Protein AF-A0A6N8BFH9-F1 (afdb_monomer)

Structure (mmCIF, N/CA/C/O backbone):
data_AF-A0A6N8BFH9-F1
#
_entry.id   AF-A0A6N8BFH9-F1
#
loop_
_atom_site.group_PDB
_atom_site.id
_atom_site.type_symbol
_atom_site.label_atom_id
_atom_site.label_alt_id
_atom_site.label_comp_id
_atom_site.label_asym_id
_atom_site.label_entity_id
_atom_site.label_seq_id
_atom_site.pdbx_PDB_ins_code
_atom_site.Cartn_x
_atom_site.Cartn_y
_atom_site.Cartn_z
_atom_site.occupancy
_atom_site.B_iso_or_equiv
_atom_site.auth_seq_id
_atom_site.auth_comp_id
_atom_site.auth_asym_id
_atom_site.auth_atom_id
_atom_site.pdbx_PDB_model_num
ATOM 1 N N . MET A 1 1 ? -16.207 -30.731 9.543 1.00 49.06 1 MET A N 1
ATOM 2 C CA . MET A 1 1 ? -16.133 -30.306 10.962 1.00 49.06 1 MET A CA 1
ATOM 3 C C . MET A 1 1 ? -15.650 -28.866 11.189 1.00 49.06 1 MET A C 1
ATOM 5 O O . MET A 1 1 ? -15.865 -28.360 12.276 1.00 49.06 1 MET A O 1
ATOM 9 N N . ILE A 1 2 ? -15.090 -28.156 10.198 1.00 50.00 2 ILE A N 1
ATOM 10 C CA . ILE A 1 2 ? -14.559 -26.784 10.387 1.00 50.00 2 ILE A CA 1
ATOM 11 C C . ILE A 1 2 ? -15.669 -25.718 10.572 1.00 50.00 2 ILE A C 1
ATOM 13 O O . ILE A 1 2 ? -15.462 -24.718 11.247 1.00 50.00 2 ILE A O 1
ATOM 17 N N . TYR A 1 3 ? -16.886 -25.944 10.061 1.00 44.97 3 TYR A N 1
ATOM 18 C CA . TYR A 1 3 ? -17.980 -24.958 10.121 1.00 44.97 3 TYR A CA 1
ATOM 19 C C . TYR A 1 3 ? -18.647 -24.787 11.501 1.00 44.97 3 TYR A C 1
ATOM 21 O O . TYR A 1 3 ? -19.219 -23.731 11.767 1.00 44.97 3 TYR A O 1
ATOM 29 N N . GLN A 1 4 ? -18.555 -25.770 12.405 1.00 46.38 4 GLN A N 1
ATOM 30 C CA . GLN A 1 4 ? -19.199 -25.677 13.727 1.00 46.38 4 GLN A CA 1
ATOM 31 C C . GLN A 1 4 ? -18.496 -24.695 14.678 1.00 46.38 4 GLN A C 1
ATOM 33 O O . GLN A 1 4 ? -19.149 -24.139 15.555 1.00 46.38 4 GLN A O 1
ATOM 38 N N . GLN A 1 5 ? -17.201 -24.425 14.482 1.00 47.84 5 GLN A N 1
ATOM 39 C CA . GLN A 1 5 ? -16.456 -23.478 15.320 1.00 47.84 5 GLN A CA 1
ATOM 40 C C . GLN A 1 5 ? -16.730 -22.007 14.979 1.00 47.84 5 GLN A C 1
ATOM 42 O O . GLN A 1 5 ? -16.615 -21.164 15.862 1.00 47.84 5 GLN A O 1
ATOM 47 N N . TYR A 1 6 ? -17.131 -21.680 13.745 1.00 48.03 6 TYR A N 1
ATOM 48 C CA . TYR A 1 6 ? -17.360 -20.288 13.319 1.00 48.03 6 TYR A CA 1
ATOM 49 C C . TYR A 1 6 ? -18.808 -19.811 13.490 1.00 48.03 6 TYR A C 1
ATOM 51 O O . TYR A 1 6 ? -19.057 -18.606 13.551 1.00 48.03 6 TYR A O 1
ATOM 59 N N . LEU A 1 7 ? -19.757 -20.742 13.621 1.00 46.16 7 LEU A N 1
ATOM 60 C CA . LEU A 1 7 ? -21.177 -20.452 13.823 1.00 46.16 7 LEU A CA 1
ATOM 61 C C . LEU A 1 7 ? -21.467 -19.556 15.052 1.00 46.16 7 LEU A C 1
ATOM 63 O O . LEU A 1 7 ? -22.194 -18.574 14.890 1.00 46.16 7 LEU A O 1
ATOM 67 N N . PRO A 1 8 ? -20.892 -19.792 16.253 1.00 47.94 8 PRO A N 1
ATOM 68 C CA . PRO A 1 8 ? -21.161 -18.934 17.411 1.00 47.94 8 PRO A CA 1
ATOM 69 C C . PRO A 1 8 ? -20.588 -17.518 17.250 1.00 47.94 8 PRO A C 1
ATOM 71 O O . PRO A 1 8 ? -21.214 -16.557 17.689 1.00 47.94 8 PRO A O 1
ATOM 74 N N . TYR A 1 9 ? -19.452 -17.358 16.561 1.00 49.09 9 TYR A N 1
ATOM 75 C CA . TYR A 1 9 ? -18.873 -16.038 16.283 1.00 49.09 9 TYR A CA 1
ATOM 76 C C . TYR A 1 9 ? -19.699 -15.246 15.265 1.00 49.09 9 TYR A C 1
ATOM 78 O O . TYR A 1 9 ? -19.857 -14.038 15.423 1.00 49.09 9 TYR A O 1
ATOM 86 N N . ALA A 1 10 ? -20.272 -15.913 14.258 1.00 53.44 10 ALA A N 1
ATOM 87 C CA . ALA A 1 10 ? -21.165 -15.280 13.288 1.00 53.44 10 ALA A CA 1
ATOM 88 C C . ALA A 1 10 ? -22.493 -14.835 13.929 1.00 53.44 10 ALA A C 1
ATOM 90 O O . ALA A 1 10 ? -22.965 -13.732 13.657 1.00 53.44 10 ALA A O 1
ATOM 91 N N . ILE A 1 11 ? -23.062 -15.650 14.826 1.00 53.44 11 ILE A N 1
ATOM 92 C CA . ILE A 1 11 ? -24.284 -15.310 15.575 1.00 53.44 11 ILE A CA 1
ATOM 93 C C . ILE A 1 11 ? -24.012 -14.168 16.562 1.00 53.44 11 ILE A C 1
ATOM 95 O O . ILE A 1 11 ? -24.809 -13.235 16.647 1.00 53.44 11 ILE A O 1
ATOM 99 N N . ALA A 1 12 ? -22.867 -14.183 17.251 1.00 47.66 12 ALA A N 1
ATOM 100 C CA . ALA A 1 12 ? -22.456 -13.083 18.120 1.00 47.66 12 ALA A CA 1
ATOM 101 C C . ALA A 1 12 ? -22.238 -11.787 17.322 1.00 47.66 12 ALA A C 1
ATOM 103 O O . ALA A 1 12 ? -22.736 -10.737 17.718 1.00 47.66 12 ALA A O 1
ATOM 104 N N . ALA A 1 13 ? -21.570 -11.853 16.166 1.00 49.50 13 ALA A N 1
ATOM 105 C CA . ALA A 1 13 ? -21.365 -10.697 15.294 1.00 49.50 13 ALA A CA 1
ATOM 106 C C . ALA A 1 13 ? -22.689 -10.125 14.755 1.00 49.50 13 ALA A C 1
ATOM 108 O O . ALA A 1 13 ? -22.859 -8.907 14.737 1.00 49.50 13 ALA A O 1
ATOM 109 N N . LEU A 1 14 ? -23.650 -10.980 14.382 1.00 46.09 14 LEU A N 1
ATOM 110 C CA . LEU A 1 14 ? -25.000 -10.567 13.974 1.00 46.09 14 LEU A CA 1
ATOM 111 C C . LEU A 1 14 ? -25.802 -9.966 15.134 1.00 46.09 14 LEU A C 1
ATOM 113 O O . LEU A 1 14 ? -26.471 -8.951 14.949 1.00 46.09 14 LEU A O 1
ATOM 117 N N . GLY A 1 15 ? -25.699 -10.539 16.336 1.00 47.81 15 GLY A N 1
ATOM 118 C CA . GLY A 1 15 ? -26.330 -10.010 17.546 1.00 47.81 15 GLY A CA 1
ATOM 119 C C . GLY A 1 15 ? -25.783 -8.635 17.933 1.00 47.81 15 GLY A C 1
ATOM 120 O O . GLY A 1 15 ? -26.556 -7.718 18.207 1.00 47.81 15 GLY A O 1
ATOM 121 N N . PHE A 1 16 ? -24.461 -8.450 17.861 1.00 46.56 16 PHE A N 1
ATOM 122 C CA . PHE A 1 16 ? -23.831 -7.143 18.044 1.00 46.56 16 PHE A CA 1
ATOM 123 C C . PHE A 1 16 ? -24.252 -6.159 16.948 1.00 46.56 16 PHE A C 1
ATOM 125 O O . PHE A 1 16 ? -24.631 -5.035 17.268 1.00 46.56 16 PHE A O 1
ATOM 132 N N . ALA A 1 17 ? -24.267 -6.565 15.675 1.00 44.94 17 ALA A N 1
ATOM 133 C CA . ALA A 1 17 ? -24.695 -5.701 14.574 1.00 44.94 17 ALA A CA 1
ATOM 134 C C . ALA A 1 17 ? -26.155 -5.232 14.727 1.00 44.94 17 ALA A C 1
ATOM 136 O O . ALA A 1 17 ? -26.442 -4.052 14.529 1.00 44.94 17 ALA A O 1
ATOM 137 N N . LEU A 1 18 ? -27.065 -6.119 15.145 1.00 43.38 18 LEU A N 1
ATOM 138 C CA . LEU A 1 18 ? -28.471 -5.789 15.404 1.00 43.38 18 LEU A CA 1
ATOM 139 C C . LEU A 1 18 ? -28.648 -4.905 16.645 1.00 43.38 18 LEU A C 1
ATOM 141 O O . LEU A 1 18 ? -29.444 -3.968 16.616 1.00 43.38 18 LEU A O 1
ATOM 145 N N . ALA A 1 19 ? -27.876 -5.138 17.710 1.00 45.62 19 ALA A N 1
ATOM 146 C CA . ALA A 1 19 ? -27.889 -4.288 18.900 1.00 45.62 19 ALA A CA 1
ATOM 147 C C . ALA A 1 19 ? -27.360 -2.873 18.601 1.00 45.62 19 ALA A C 1
ATOM 149 O O . ALA A 1 19 ? -27.935 -1.886 19.062 1.00 45.62 19 ALA A O 1
ATOM 150 N N . PHE A 1 20 ? -26.318 -2.756 17.771 1.00 47.03 20 PHE A N 1
ATOM 151 C CA . PHE A 1 20 ? -25.810 -1.469 17.291 1.00 47.03 20 PHE A CA 1
ATOM 152 C C . PHE A 1 20 ? -26.785 -0.779 16.329 1.00 47.03 20 PHE A C 1
ATOM 154 O O . PHE A 1 20 ? -26.929 0.439 16.404 1.00 47.03 20 PHE A O 1
ATOM 161 N N . ALA A 1 21 ? -27.502 -1.524 15.483 1.00 43.94 21 ALA A N 1
ATOM 162 C CA . ALA A 1 21 ? -28.565 -0.969 14.645 1.00 43.94 21 ALA A CA 1
ATOM 163 C C . ALA A 1 21 ? -29.736 -0.443 15.496 1.00 43.94 21 ALA A C 1
ATOM 165 O O . ALA A 1 21 ? -30.202 0.672 15.273 1.00 43.94 21 ALA A O 1
ATOM 166 N N . GLY A 1 22 ? -30.154 -1.186 16.526 1.00 42.09 22 GLY A N 1
ATOM 167 C CA . GLY A 1 22 ? -31.193 -0.760 17.470 1.00 42.09 22 GLY A CA 1
ATOM 168 C C . GLY A 1 22 ? -30.790 0.465 18.299 1.00 42.09 22 GLY A C 1
ATOM 169 O O . GLY A 1 22 ? -31.577 1.400 18.446 1.00 42.09 22 GLY A O 1
ATOM 170 N N . LEU A 1 23 ? -29.540 0.515 18.776 1.00 43.31 23 LEU A N 1
ATOM 171 C CA . LEU A 1 23 ? -28.981 1.700 19.438 1.00 43.31 23 LEU A CA 1
ATOM 172 C C . LEU A 1 23 ? -28.848 2.883 18.475 1.00 43.31 23 LEU A C 1
ATOM 174 O O . LEU A 1 23 ? -29.128 4.010 18.868 1.00 43.31 23 LEU A O 1
ATOM 178 N N . GLY A 1 24 ? -28.486 2.641 17.215 1.00 43.00 24 GLY A N 1
ATOM 179 C CA . GLY A 1 24 ? -28.452 3.659 16.166 1.00 43.00 24 GLY A CA 1
ATOM 180 C C . GLY A 1 24 ? -29.829 4.272 15.913 1.00 43.00 24 GLY A C 1
ATOM 181 O O . GLY A 1 24 ? -29.944 5.494 15.839 1.00 43.00 24 GLY A O 1
ATOM 182 N N . VAL A 1 25 ? -30.886 3.455 15.874 1.00 47.97 25 VAL A N 1
ATOM 183 C CA . VAL A 1 25 ? -32.281 3.919 15.757 1.00 47.97 25 VAL A CA 1
ATOM 184 C C . VAL A 1 25 ? -32.716 4.702 17.003 1.00 47.97 25 VAL A C 1
ATOM 186 O O . VAL A 1 25 ? -33.351 5.743 16.888 1.00 47.97 25 VAL A O 1
ATOM 189 N N . LEU A 1 26 ? -32.321 4.282 18.207 1.00 46.62 26 LEU A N 1
ATOM 190 C CA . LEU A 1 26 ? -32.640 5.018 19.439 1.00 46.62 26 LEU A CA 1
ATOM 191 C C . LEU A 1 26 ? -31.875 6.343 19.565 1.00 46.62 26 LEU A C 1
ATOM 193 O O . LEU A 1 26 ? -32.443 7.334 20.022 1.00 46.62 26 LEU A O 1
ATOM 197 N N . ILE A 1 27 ? -30.611 6.388 19.139 1.00 51.84 27 ILE A N 1
ATOM 198 C CA . ILE A 1 27 ? -29.796 7.610 19.126 1.00 51.84 27 ILE A CA 1
ATOM 199 C C . ILE A 1 27 ? -30.286 8.562 18.037 1.00 51.84 27 ILE A C 1
ATOM 201 O O . ILE A 1 27 ? -30.348 9.757 18.293 1.00 51.84 27 ILE A O 1
ATOM 205 N N . THR A 1 28 ? -30.676 8.068 16.859 1.00 51.78 28 THR A N 1
ATOM 206 C CA . THR A 1 28 ? -31.262 8.909 15.800 1.00 51.78 28 THR A CA 1
ATOM 207 C C . THR A 1 28 ? -32.632 9.434 16.204 1.00 51.78 28 THR A C 1
ATOM 209 O O . THR A 1 28 ? -32.839 10.635 16.104 1.00 51.78 28 THR A O 1
ATOM 212 N N . ASN A 1 29 ? -33.504 8.615 16.796 1.00 52.28 29 ASN A N 1
ATOM 213 C CA . ASN A 1 29 ? -34.795 9.073 17.321 1.00 52.28 29 ASN A CA 1
ATOM 214 C C . ASN A 1 29 ? -34.631 10.046 18.504 1.00 52.28 29 ASN A C 1
ATOM 216 O O . ASN A 1 29 ? -35.373 11.019 18.621 1.00 52.28 29 ASN A O 1
ATOM 220 N N . GLY A 1 30 ? -33.640 9.827 19.375 1.00 49.31 30 GLY A N 1
ATOM 221 C CA . GLY A 1 30 ? -33.309 10.731 20.479 1.00 49.31 30 GLY A CA 1
ATOM 222 C C . GLY A 1 30 ? -32.685 12.045 20.001 1.00 49.31 30 GLY A C 1
ATOM 223 O O . GLY A 1 30 ? -33.041 13.115 20.491 1.00 49.31 30 GLY A O 1
ATOM 224 N N . ALA A 1 31 ? -31.802 11.982 19.005 1.00 49.00 31 ALA A N 1
ATOM 225 C CA . ALA A 1 31 ? -31.200 13.144 18.365 1.00 49.00 31 ALA A CA 1
ATOM 226 C C . ALA A 1 31 ? -32.234 13.925 17.553 1.00 49.00 31 ALA A C 1
ATOM 228 O O . ALA A 1 31 ? -32.235 15.145 17.638 1.00 49.00 31 ALA A O 1
ATOM 229 N N . GLU A 1 32 ? -33.154 13.262 16.848 1.00 51.66 32 GLU A N 1
ATOM 230 C CA . GLU A 1 32 ? -34.297 13.896 16.192 1.00 51.66 32 GLU A CA 1
ATOM 231 C C . GLU A 1 32 ? -35.226 14.535 17.218 1.00 51.66 32 GLU A C 1
ATOM 233 O O . GLU A 1 32 ? -35.598 15.685 17.035 1.00 51.66 32 GLU A O 1
ATOM 238 N N . ALA A 1 33 ? -35.537 13.878 18.338 1.00 60.41 33 ALA A N 1
ATOM 239 C CA . ALA A 1 33 ? -36.360 14.468 19.391 1.00 60.41 33 ALA A CA 1
ATOM 240 C C . ALA A 1 33 ? -35.703 15.716 20.008 1.00 60.41 33 ALA A C 1
ATOM 242 O O . ALA A 1 33 ? -36.372 16.729 20.211 1.00 60.41 33 ALA A O 1
ATOM 243 N N . ILE A 1 34 ? -34.390 15.684 20.259 1.00 55.84 34 ILE A N 1
ATOM 244 C CA . ILE A 1 34 ? -33.623 16.835 20.760 1.00 55.84 34 ILE A CA 1
ATOM 245 C C . ILE A 1 34 ? -33.522 17.926 19.684 1.00 55.84 34 ILE A C 1
ATOM 247 O O . ILE A 1 34 ? -33.718 19.102 19.988 1.00 55.84 34 ILE A O 1
ATOM 251 N N . TYR A 1 35 ? -33.300 17.554 18.423 1.00 50.66 35 TYR A N 1
ATOM 252 C CA . TYR A 1 35 ? -33.222 18.465 17.283 1.00 50.66 35 TYR A CA 1
ATOM 253 C C . TYR A 1 35 ? -34.569 19.144 17.016 1.00 50.66 35 TYR A C 1
ATOM 255 O O . TYR A 1 35 ? -34.599 20.363 16.879 1.00 50.66 35 TYR A O 1
ATOM 263 N N . TYR A 1 36 ? -35.690 18.416 17.039 1.00 54.53 36 TYR A N 1
ATOM 264 C CA . TYR A 1 36 ? -37.053 18.955 16.937 1.00 54.53 36 TYR A CA 1
ATOM 265 C C . TYR A 1 36 ? -37.383 19.885 18.107 1.00 54.53 36 TYR A C 1
ATOM 267 O O . TYR A 1 36 ? -37.990 20.937 17.901 1.00 54.53 36 TYR A O 1
ATOM 275 N N . LYS A 1 37 ? -36.937 19.550 19.325 1.00 59.81 37 LYS A N 1
ATOM 276 C CA . LYS A 1 37 ? -37.132 20.392 20.514 1.00 59.81 37 LYS A CA 1
ATOM 277 C C . LYS A 1 37 ? -36.295 21.680 20.466 1.00 59.81 37 LYS A C 1
ATOM 279 O O . LYS A 1 37 ? -36.743 22.699 20.981 1.00 59.81 37 LYS A O 1
ATOM 284 N N . LEU A 1 38 ? -35.130 21.662 19.806 1.00 51.91 38 LEU A N 1
ATOM 285 C CA . LEU A 1 38 ? -34.255 22.831 19.610 1.00 51.91 38 LEU A CA 1
ATOM 286 C C . LEU A 1 38 ? -34.589 23.674 18.367 1.00 51.91 38 LEU A C 1
ATOM 288 O O . LEU A 1 38 ? -34.423 24.889 18.392 1.00 51.91 38 LEU A O 1
ATOM 292 N N . THR A 1 39 ? -35.062 23.067 17.277 1.00 50.50 39 THR A N 1
ATOM 293 C CA . THR A 1 39 ? -35.296 23.755 15.987 1.00 50.50 39 THR A CA 1
ATOM 294 C C . THR A 1 39 ? -36.771 23.964 15.640 1.00 50.50 39 THR A C 1
ATOM 296 O O . THR A 1 39 ? -37.073 24.575 14.610 1.00 50.50 39 THR A O 1
ATOM 299 N N . GLY A 1 40 ? -37.694 23.557 16.522 1.00 49.72 40 GLY A N 1
ATOM 300 C CA . GLY A 1 40 ? -39.153 23.591 16.344 1.00 49.72 40 GLY A CA 1
ATOM 301 C C . GLY A 1 40 ? -39.794 24.954 16.042 1.00 49.72 40 GLY A C 1
ATOM 302 O O . GLY A 1 40 ? -40.992 25.007 15.785 1.00 49.72 40 GLY A O 1
ATOM 303 N N . LYS A 1 41 ? -39.029 26.054 16.001 1.00 47.75 41 LYS A N 1
ATOM 304 C CA . LYS A 1 41 ? -39.520 27.372 15.560 1.00 47.75 41 LYS A CA 1
ATOM 305 C C . LYS A 1 41 ? -39.014 27.855 14.195 1.00 47.75 41 LYS A C 1
ATOM 307 O O . LYS A 1 41 ? -39.561 28.834 13.701 1.00 47.75 41 LYS A O 1
ATOM 312 N N . ILE A 1 42 ? -38.019 27.220 13.556 1.00 50.06 42 ILE A N 1
ATOM 313 C CA . ILE A 1 42 ? -37.281 27.890 12.458 1.00 50.06 42 ILE A CA 1
ATOM 314 C C . ILE A 1 42 ? -37.432 27.257 11.055 1.00 50.06 42 ILE A C 1
ATOM 316 O O . ILE A 1 42 ? -37.163 27.951 10.082 1.00 50.06 42 ILE A O 1
ATOM 320 N N . ASN A 1 43 ? -37.917 26.018 10.852 1.00 52.81 43 ASN A N 1
ATOM 321 C CA . ASN A 1 43 ? -37.811 25.399 9.504 1.00 52.81 43 ASN A CA 1
ATOM 322 C C . ASN A 1 43 ? -39.001 24.591 8.943 1.00 52.81 43 ASN A C 1
ATOM 324 O O . ASN A 1 43 ? -38.806 23.717 8.095 1.00 52.81 43 ASN A O 1
ATOM 328 N N . LEU A 1 44 ? -40.248 24.942 9.269 1.00 54.72 44 LEU A N 1
ATOM 329 C CA . LEU A 1 44 ? -41.425 24.353 8.596 1.00 54.72 44 LEU A CA 1
ATOM 330 C C . LEU A 1 44 ? -41.446 24.599 7.067 1.00 54.72 44 LEU A C 1
ATOM 332 O O . LEU A 1 44 ? -41.867 23.726 6.310 1.00 54.72 44 LEU A O 1
ATOM 336 N N . LYS A 1 45 ? -40.896 25.726 6.581 1.00 54.91 45 LYS A N 1
ATOM 337 C CA . LYS A 1 45 ? -40.779 26.015 5.134 1.00 54.91 45 LYS A CA 1
ATOM 338 C C . LYS A 1 45 ? -39.754 25.135 4.402 1.00 54.91 45 LYS A C 1
ATOM 340 O O . LYS A 1 45 ? -39.980 24.789 3.245 1.00 54.91 45 LYS A O 1
ATOM 345 N N . LYS A 1 46 ? -38.646 24.743 5.049 1.00 58.00 46 LYS A N 1
ATOM 346 C CA . LYS A 1 46 ? -37.638 23.858 4.427 1.00 58.00 46 LYS A CA 1
ATOM 347 C C . LYS A 1 46 ? -38.118 22.409 4.345 1.00 58.00 46 LYS A C 1
ATOM 349 O O . LYS A 1 46 ? -37.827 21.743 3.358 1.00 58.00 46 LYS A O 1
ATOM 354 N N . LEU A 1 47 ? -38.893 21.948 5.328 1.00 57.34 47 LEU A N 1
ATOM 355 C CA . LEU A 1 47 ? -39.482 20.606 5.315 1.00 57.34 47 LEU A CA 1
ATOM 356 C C . LEU A 1 47 ? -40.504 20.429 4.182 1.00 57.34 47 LEU A C 1
ATOM 358 O O . LEU A 1 47 ? -40.486 19.391 3.531 1.00 57.34 47 LEU A O 1
ATOM 362 N N . TYR A 1 48 ? -41.317 21.448 3.872 1.00 57.41 48 TYR A N 1
ATOM 363 C CA . TYR A 1 48 ? -42.248 21.402 2.733 1.00 57.41 48 TYR A CA 1
ATOM 364 C C . TYR A 1 48 ? -41.534 21.331 1.375 1.00 57.41 48 TYR A C 1
ATOM 366 O O . TYR A 1 48 ? -41.918 20.531 0.527 1.00 57.41 48 TYR A O 1
ATOM 374 N N . LYS A 1 49 ? -40.447 22.095 1.194 1.00 57.25 49 LYS A N 1
ATOM 375 C CA . LYS A 1 49 ? -39.645 22.072 -0.042 1.00 57.25 49 LYS A CA 1
ATOM 376 C C . LYS A 1 49 ? -38.921 20.728 -0.234 1.00 57.25 49 LYS A C 1
ATOM 378 O O . LYS A 1 49 ? -38.910 20.186 -1.332 1.00 57.25 49 LYS A O 1
ATOM 383 N N . LYS A 1 50 ? -38.416 20.138 0.857 1.00 56.75 50 LYS A N 1
ATOM 384 C CA . LYS A 1 50 ? -37.763 18.816 0.858 1.00 56.75 50 LYS A CA 1
ATOM 385 C C . LYS A 1 50 ? -38.753 17.665 0.621 1.00 56.75 50 LYS A C 1
ATOM 387 O O . LYS A 1 50 ? -38.397 16.671 0.000 1.00 56.75 50 LYS A O 1
ATOM 392 N N . LYS A 1 51 ? -40.013 17.816 1.054 1.00 56.00 51 LYS A N 1
ATOM 393 C CA . LYS A 1 51 ? -41.108 16.872 0.756 1.00 56.00 51 LYS A CA 1
ATOM 394 C C . LYS A 1 51 ? -41.496 16.875 -0.730 1.00 56.00 51 LYS A C 1
ATOM 396 O O . LYS A 1 51 ? -41.947 15.856 -1.230 1.00 56.00 51 LYS A O 1
ATOM 401 N N . GLN A 1 52 ? -41.288 17.999 -1.420 1.00 55.22 52 GLN A N 1
ATOM 402 C CA . GLN A 1 52 ? -41.545 18.177 -2.855 1.00 55.22 52 GLN A CA 1
ATOM 403 C C . GLN A 1 52 ? -40.392 17.653 -3.739 1.00 55.22 52 GLN A C 1
ATOM 405 O O . GLN A 1 52 ? -40.614 17.238 -4.872 1.00 55.22 52 GLN A O 1
ATOM 410 N N . GLU A 1 53 ? -39.164 17.607 -3.210 1.00 53.62 53 GLU A N 1
ATOM 411 C CA . GLU A 1 53 ? -38.012 16.933 -3.839 1.00 53.62 53 GLU A CA 1
ATOM 412 C C . GLU A 1 53 ? -38.010 15.407 -3.605 1.00 53.62 53 GLU A C 1
ATOM 414 O O . GLU A 1 53 ? -37.407 14.670 -4.380 1.00 53.62 53 GLU A O 1
ATOM 419 N N . ALA A 1 54 ? -38.727 14.916 -2.586 1.00 54.34 54 ALA A N 1
ATOM 420 C CA . ALA A 1 54 ? -38.869 13.489 -2.263 1.00 54.34 54 ALA A CA 1
ATOM 421 C C . ALA A 1 54 ? -39.843 12.717 -3.179 1.00 54.34 54 ALA A C 1
ATOM 423 O O . ALA A 1 54 ? -40.087 11.533 -2.958 1.00 54.34 54 ALA A O 1
ATOM 424 N N . THR A 1 55 ? -40.406 13.369 -4.199 1.00 60.44 55 THR A N 1
ATOM 425 C CA . THR A 1 55 ? -41.346 12.751 -5.149 1.00 60.44 55 THR A CA 1
ATOM 426 C C . THR A 1 55 ? -40.658 11.835 -6.168 1.00 60.44 55 THR A C 1
ATOM 428 O O . THR A 1 55 ? -41.340 11.093 -6.865 1.00 60.44 55 THR A O 1
ATOM 431 N N . ASP A 1 56 ? -39.320 11.852 -6.232 1.00 65.94 56 ASP A N 1
ATOM 432 C CA . ASP A 1 56 ? -38.531 11.019 -7.142 1.00 65.94 56 ASP A CA 1
ATOM 433 C C . ASP A 1 56 ? -37.509 10.161 -6.355 1.00 65.94 56 ASP A C 1
ATOM 435 O O . ASP A 1 56 ? -36.356 10.568 -6.150 1.00 65.94 56 ASP A O 1
ATOM 439 N N . PRO A 1 57 ? -37.924 8.982 -5.842 1.00 71.81 57 PRO A N 1
ATOM 440 C CA . PRO A 1 57 ? -37.156 8.190 -4.873 1.00 71.81 57 PRO A CA 1
ATOM 441 C C . PRO A 1 57 ? -35.789 7.735 -5.407 1.00 71.81 57 PRO A C 1
ATOM 443 O O . PRO A 1 57 ? -34.844 7.539 -4.638 1.00 71.81 57 PRO A O 1
ATOM 446 N N . VAL A 1 58 ? -35.655 7.619 -6.732 1.00 73.50 58 VAL A N 1
ATOM 447 C CA . VAL A 1 58 ? -34.411 7.230 -7.409 1.00 73.50 58 VAL A CA 1
ATOM 448 C C . VAL A 1 58 ? -33.355 8.330 -7.293 1.00 73.50 58 VAL A C 1
ATOM 450 O O . VAL A 1 58 ? -32.189 8.047 -7.010 1.00 73.50 58 VAL A O 1
ATOM 45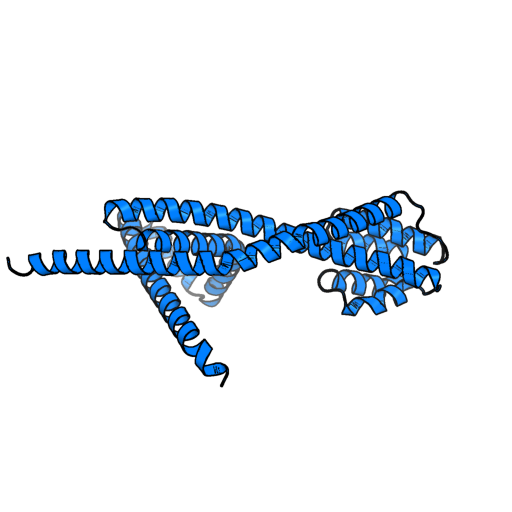3 N N . LYS A 1 59 ? -33.751 9.598 -7.449 1.00 76.00 59 LYS A N 1
ATOM 454 C CA . LYS A 1 59 ? -32.825 10.735 -7.374 1.00 76.00 59 LYS A CA 1
ATOM 455 C C . LYS A 1 59 ? -32.322 10.951 -5.947 1.00 76.00 59 LYS A C 1
ATOM 457 O O . LYS A 1 59 ? -31.141 11.234 -5.760 1.00 76.00 59 LYS A O 1
ATOM 462 N N . THR A 1 60 ? -33.182 10.735 -4.950 1.00 77.19 60 THR A N 1
ATOM 463 C CA . THR A 1 60 ? -32.797 10.790 -3.532 1.00 77.19 60 THR A CA 1
ATOM 464 C C . THR A 1 60 ? -31.889 9.633 -3.121 1.00 77.19 60 THR A C 1
ATOM 466 O O . THR A 1 60 ? -30.938 9.850 -2.378 1.00 77.19 60 THR A O 1
ATOM 469 N N . LEU A 1 61 ? -32.125 8.415 -3.625 1.00 75.81 61 LEU A N 1
ATOM 470 C CA . LEU A 1 61 ? -31.238 7.271 -3.375 1.00 75.81 61 LEU A CA 1
ATOM 471 C C . LEU A 1 61 ? -29.858 7.484 -4.002 1.00 75.81 61 LEU A C 1
ATOM 473 O O . LEU A 1 61 ? -28.847 7.191 -3.367 1.00 75.81 61 LEU A O 1
ATOM 477 N N . LYS A 1 62 ? -29.810 8.042 -5.218 1.00 79.75 62 LYS A N 1
ATOM 478 C CA . LYS A 1 62 ? -28.552 8.364 -5.898 1.00 79.75 62 LYS A CA 1
ATOM 479 C C . LYS A 1 62 ? -27.762 9.441 -5.156 1.00 79.75 62 LYS A C 1
ATOM 481 O O . LYS A 1 62 ? -26.577 9.244 -4.912 1.00 79.75 62 LYS A O 1
ATOM 486 N N . SER A 1 63 ? -28.413 10.529 -4.734 1.00 79.38 63 SER A N 1
ATOM 487 C CA . SER A 1 63 ? -27.733 11.579 -3.967 1.00 79.38 63 SER A CA 1
ATOM 488 C C . SER A 1 63 ? -27.249 11.066 -2.609 1.00 79.38 63 SER A C 1
ATOM 490 O O . SER A 1 63 ? -26.143 11.389 -2.195 1.00 79.38 63 SER A O 1
ATOM 492 N N . TRP A 1 64 ? -28.035 10.211 -1.941 1.00 75.25 64 TRP A N 1
ATOM 493 C CA . TRP A 1 64 ? -27.601 9.541 -0.715 1.00 75.25 64 TRP A CA 1
ATOM 494 C C . TRP A 1 64 ? -26.377 8.664 -0.970 1.00 75.25 64 TRP A C 1
ATOM 496 O O . TRP A 1 64 ? -25.418 8.749 -0.216 1.00 75.25 64 TRP A O 1
ATOM 506 N N . HIS A 1 65 ? -26.374 7.853 -2.030 1.00 79.56 65 HIS A N 1
ATOM 507 C CA . HIS A 1 65 ? -25.229 7.010 -2.375 1.00 79.56 65 HIS A CA 1
ATOM 508 C C . HIS A 1 65 ? -23.957 7.832 -2.640 1.00 79.56 65 HIS A C 1
ATOM 510 O O . HIS A 1 65 ? -22.903 7.514 -2.092 1.00 79.56 65 HIS A O 1
ATOM 516 N N . GLU A 1 66 ? -24.066 8.920 -3.406 1.00 80.12 66 GLU A N 1
ATOM 517 C CA . GLU A 1 66 ? -22.956 9.844 -3.674 1.00 80.12 66 GLU A CA 1
ATOM 518 C C . GLU A 1 66 ? -22.445 10.514 -2.383 1.00 80.12 66 GLU A C 1
ATOM 520 O O . GLU A 1 66 ? -21.235 10.568 -2.145 1.00 80.12 66 GLU A O 1
ATOM 525 N N . ASP A 1 67 ? -23.347 10.950 -1.497 1.00 78.12 67 ASP A N 1
ATOM 526 C CA . ASP A 1 67 ? -22.989 11.501 -0.186 1.00 78.12 67 ASP A CA 1
ATOM 527 C C . ASP A 1 67 ? -22.346 10.444 0.731 1.00 78.12 67 ASP A C 1
ATOM 529 O O . ASP A 1 67 ? -21.402 10.751 1.467 1.00 78.12 67 ASP A O 1
ATOM 533 N N . PHE A 1 68 ? -22.807 9.190 0.680 1.00 76.75 68 PHE A N 1
ATOM 534 C CA . PHE A 1 68 ? -22.226 8.069 1.423 1.00 76.75 68 PHE A CA 1
ATOM 535 C C . PHE A 1 68 ? -20.820 7.731 0.935 1.00 76.75 68 PHE A C 1
ATOM 537 O O . PHE A 1 68 ? -19.938 7.518 1.765 1.00 76.75 68 PHE A O 1
ATOM 544 N N . GLU A 1 69 ? -20.580 7.696 -0.377 1.00 75.19 69 GLU A N 1
ATOM 545 C CA . GLU A 1 69 ? -19.240 7.464 -0.923 1.00 75.19 69 GLU A CA 1
ATOM 546 C C . GLU A 1 69 ? -18.284 8.595 -0.555 1.00 75.19 69 GLU A C 1
ATOM 548 O O . GLU A 1 69 ? -17.187 8.339 -0.046 1.00 75.19 69 GLU A O 1
ATOM 553 N N . LYS A 1 70 ? -18.727 9.844 -0.722 1.00 79.75 70 LYS A N 1
ATOM 554 C CA . LYS A 1 70 ? -17.930 11.031 -0.400 1.00 79.75 70 LYS A CA 1
ATOM 555 C C . LYS A 1 70 ? -17.556 11.091 1.082 1.00 79.75 70 LYS A C 1
ATOM 557 O O . LYS A 1 70 ? -16.454 11.517 1.420 1.00 79.75 70 LYS A O 1
ATOM 562 N N . ASN A 1 71 ? -18.444 10.628 1.964 1.00 84.44 71 ASN A N 1
ATOM 563 C CA . ASN A 1 71 ? -18.238 10.641 3.413 1.00 84.44 71 ASN A CA 1
ATOM 564 C C . ASN A 1 71 ? -17.853 9.275 3.998 1.00 84.44 71 ASN A C 1
ATOM 566 O O . ASN A 1 71 ? -17.793 9.133 5.219 1.00 84.44 71 ASN A O 1
ATOM 570 N N . LYS A 1 72 ? -17.553 8.264 3.174 1.00 82.44 72 LYS A N 1
ATOM 571 C CA . LYS A 1 72 ? -17.292 6.889 3.633 1.00 82.44 72 LYS A CA 1
ATOM 572 C C . LYS A 1 72 ? -16.180 6.813 4.678 1.00 82.44 72 LYS A C 1
ATOM 574 O O . LYS A 1 72 ? -16.270 6.039 5.629 1.00 82.44 72 LYS A O 1
ATOM 579 N N . GLU A 1 73 ? -15.138 7.633 4.532 1.00 78.38 73 GLU A N 1
ATOM 580 C CA . GLU A 1 73 ? -14.032 7.702 5.494 1.00 78.38 73 GLU A CA 1
ATOM 581 C C . GLU A 1 73 ? -14.465 8.320 6.835 1.00 78.38 73 GLU A C 1
ATOM 583 O O . GLU A 1 73 ? -14.080 7.812 7.887 1.00 78.38 73 GLU A O 1
ATOM 588 N N . LEU A 1 74 ? -15.314 9.354 6.812 1.00 80.12 74 LEU A N 1
ATOM 589 C CA . LEU A 1 74 ? -15.882 9.973 8.016 1.00 80.12 74 LEU A CA 1
ATOM 590 C C . LEU A 1 74 ? -16.862 9.033 8.722 1.00 80.12 74 LEU A C 1
ATOM 592 O O . LEU A 1 74 ? -16.847 8.931 9.947 1.00 80.12 74 LEU A O 1
ATOM 596 N N . ILE A 1 75 ? -17.675 8.303 7.959 1.00 81.56 75 ILE A N 1
ATOM 597 C CA . ILE A 1 75 ? -18.622 7.324 8.497 1.00 81.56 75 ILE A CA 1
ATOM 598 C C . ILE A 1 75 ? -17.855 6.185 9.166 1.00 81.56 75 ILE A C 1
ATOM 600 O O . ILE A 1 75 ? -18.090 5.912 10.341 1.00 81.56 75 ILE A O 1
ATOM 604 N N . ASN A 1 76 ? -16.870 5.594 8.485 1.00 80.56 76 ASN A N 1
ATOM 605 C CA . ASN A 1 76 ? -16.029 4.547 9.070 1.00 80.56 76 ASN A CA 1
ATOM 606 C C . ASN A 1 76 ? -15.299 5.034 10.329 1.00 80.56 76 ASN A C 1
ATOM 608 O O . ASN A 1 76 ? -15.243 4.307 11.321 1.00 80.56 76 ASN A O 1
ATOM 612 N N . MET A 1 77 ? -14.793 6.272 10.322 1.00 81.56 77 MET A N 1
ATOM 613 C CA . MET A 1 77 ? -14.199 6.889 11.506 1.00 81.56 77 MET A CA 1
ATOM 614 C C . MET A 1 77 ? -15.210 6.978 12.650 1.00 81.56 77 MET A C 1
ATOM 616 O O . MET A 1 77 ? -14.921 6.528 13.755 1.00 81.56 77 MET A O 1
ATOM 620 N N . SER A 1 78 ? -16.400 7.525 12.390 1.00 77.25 78 SER A N 1
ATOM 621 C CA . SER A 1 78 ? -17.434 7.711 13.411 1.00 77.25 78 SER A CA 1
ATOM 622 C C . SER A 1 78 ? -17.888 6.383 14.018 1.00 77.25 78 SER A C 1
ATOM 624 O O . SER A 1 78 ? -18.011 6.287 15.236 1.00 77.25 78 SER A O 1
ATOM 626 N N . VAL A 1 79 ? -18.037 5.334 13.202 1.00 84.81 79 VAL A N 1
ATOM 627 C CA . VAL A 1 79 ? -18.415 3.992 13.658 1.00 84.81 79 VAL A CA 1
ATOM 628 C C . VAL A 1 79 ? -17.345 3.414 14.584 1.00 84.81 79 VAL A C 1
ATOM 630 O O . VAL A 1 79 ? -17.677 2.948 15.670 1.00 84.81 79 VAL A O 1
ATOM 633 N N . VAL A 1 80 ? -16.063 3.492 14.211 1.00 79.69 80 VAL A N 1
ATOM 634 C CA . VAL A 1 80 ? -14.958 2.985 15.046 1.00 79.69 80 VAL A CA 1
ATOM 635 C C . VAL A 1 80 ? -14.842 3.774 16.353 1.00 79.69 80 VAL A C 1
ATOM 637 O O . VAL A 1 80 ? -14.697 3.181 17.421 1.00 79.69 80 VAL A O 1
ATOM 640 N N . VAL A 1 81 ? -14.943 5.104 16.290 1.00 83.50 81 VAL A N 1
ATOM 641 C CA . VAL A 1 81 ? -14.871 5.989 17.463 1.00 83.50 81 VAL A CA 1
ATOM 642 C C . VAL A 1 81 ? -16.014 5.706 18.436 1.00 83.50 81 VAL A C 1
ATOM 644 O O . VAL A 1 81 ? -15.772 5.538 19.632 1.00 83.50 81 VAL A O 1
ATOM 647 N N . LEU A 1 82 ? -17.248 5.610 17.935 1.00 82.06 82 LEU A N 1
ATOM 648 C CA . LEU A 1 82 ? -18.423 5.322 18.755 1.00 82.06 82 LEU A CA 1
ATOM 649 C C . LEU A 1 82 ? -18.372 3.907 19.330 1.00 82.06 82 LEU A C 1
ATOM 651 O O . LEU A 1 82 ? -18.654 3.739 20.514 1.00 82.06 82 LEU A O 1
ATOM 655 N N . ALA A 1 83 ? -17.965 2.907 18.544 1.00 79.50 83 ALA A N 1
ATOM 656 C CA . ALA A 1 83 ? -17.817 1.535 19.024 1.00 79.50 83 ALA A CA 1
ATOM 657 C C . ALA A 1 83 ? -16.805 1.449 20.177 1.00 79.50 83 ALA A C 1
ATOM 659 O O . ALA A 1 83 ? -17.100 0.846 21.207 1.00 79.50 83 ALA A O 1
ATOM 660 N N . MET A 1 84 ? -15.653 2.115 20.054 1.00 79.44 84 MET A N 1
ATOM 661 C CA . MET A 1 84 ? -14.653 2.179 21.126 1.00 79.44 84 MET A CA 1
ATOM 662 C C . MET A 1 84 ? -15.162 2.932 22.359 1.00 79.44 84 MET A C 1
ATOM 664 O O . MET A 1 84 ? -14.929 2.491 23.484 1.00 79.44 84 MET A O 1
ATOM 668 N N . GLY A 1 85 ? -15.904 4.026 22.162 1.00 79.44 85 GLY A N 1
ATOM 669 C CA . GLY A 1 85 ? -16.581 4.744 23.242 1.00 79.44 85 GLY A CA 1
ATOM 670 C C . GLY A 1 85 ? -17.557 3.854 24.008 1.00 79.44 85 GLY A C 1
ATOM 671 O O . GLY A 1 85 ? -17.510 3.790 25.235 1.00 79.44 85 GLY A O 1
ATOM 672 N N . PHE A 1 86 ? -18.409 3.119 23.292 1.00 81.06 86 PHE A N 1
ATOM 673 C CA . PHE A 1 86 ? -19.357 2.183 23.894 1.00 81.06 86 PHE A CA 1
ATOM 674 C C . PHE A 1 86 ? -18.656 1.031 24.619 1.00 81.06 86 PHE A C 1
ATOM 676 O O . PHE A 1 86 ? -19.036 0.718 25.744 1.00 81.06 86 PHE A O 1
ATOM 683 N N . LEU A 1 87 ? -17.611 0.441 24.031 1.00 79.25 87 LEU A N 1
ATOM 684 C CA . LEU A 1 87 ? -16.842 -0.630 24.671 1.00 79.25 87 LEU A CA 1
ATOM 685 C C . LEU A 1 87 ? -16.231 -0.172 26.000 1.00 79.25 87 LEU A C 1
ATOM 687 O O . LEU A 1 87 ? -16.397 -0.845 27.014 1.00 79.25 87 LEU A O 1
ATOM 691 N N . PHE A 1 88 ? -15.598 1.002 26.033 1.00 75.56 88 PHE A N 1
ATOM 692 C CA . PHE A 1 88 ? -15.041 1.545 27.275 1.00 75.56 88 PHE A CA 1
ATOM 693 C C . PHE A 1 88 ? -16.122 1.919 28.294 1.00 75.56 88 PHE A C 1
ATOM 695 O O . PHE A 1 88 ? -15.952 1.672 29.487 1.00 75.56 88 PHE A O 1
ATOM 702 N N . ALA A 1 89 ? -17.254 2.470 27.851 1.00 78.88 89 ALA A N 1
ATOM 703 C CA . ALA A 1 89 ? -18.373 2.776 28.738 1.00 78.88 89 ALA A CA 1
ATOM 704 C C . ALA A 1 89 ? -18.986 1.517 29.377 1.00 78.88 89 ALA A C 1
ATOM 706 O O . ALA A 1 89 ? -19.507 1.594 30.486 1.00 78.88 89 ALA A O 1
ATOM 707 N N . LEU A 1 90 ? -18.933 0.362 28.706 1.00 76.12 90 LEU A N 1
ATOM 708 C CA . LEU A 1 90 ? -19.425 -0.907 29.251 1.00 76.12 90 LEU A CA 1
ATOM 709 C C . LEU A 1 90 ? -18.480 -1.518 30.292 1.00 76.12 90 LEU A C 1
ATOM 711 O O . LEU A 1 90 ? -18.956 -2.147 31.232 1.00 76.12 90 LEU A O 1
ATOM 715 N N . ILE A 1 91 ? -17.169 -1.310 30.150 1.00 76.38 91 ILE A N 1
ATOM 716 C CA . ILE A 1 91 ? -16.154 -1.823 31.087 1.00 76.38 91 ILE A CA 1
ATOM 717 C C . ILE A 1 91 ? -16.215 -1.082 32.432 1.00 76.38 91 ILE A C 1
ATOM 719 O O . ILE A 1 91 ? -15.909 -1.650 33.478 1.00 76.38 91 ILE A O 1
ATOM 723 N N . VAL A 1 92 ? -16.617 0.190 32.419 1.00 75.38 92 VAL A N 1
ATOM 724 C CA . VAL A 1 92 ? -16.580 1.052 33.600 1.00 75.38 92 VAL A CA 1
ATOM 725 C C . VAL A 1 92 ? -17.908 1.026 34.371 1.00 75.38 92 VAL A C 1
ATOM 727 O O . VAL A 1 92 ? -18.996 1.212 33.822 1.00 75.38 92 VAL A O 1
ATOM 730 N N . SER A 1 93 ? -17.827 0.845 35.689 1.00 75.88 93 SER A N 1
ATOM 731 C CA . SER A 1 93 ? -18.986 0.762 36.580 1.00 75.88 93 SER A CA 1
ATOM 732 C C . SER A 1 93 ? -19.423 2.115 37.145 1.00 75.88 93 SER A C 1
ATOM 734 O O . SER A 1 93 ? -18.594 2.874 37.630 1.00 75.88 93 SER A O 1
ATOM 736 N N . GLY A 1 94 ? -20.733 2.385 37.175 1.00 73.81 94 GLY A N 1
ATOM 737 C CA . GLY A 1 94 ? -21.319 3.604 37.759 1.00 73.81 94 GLY A CA 1
ATOM 738 C C . GLY A 1 94 ? -21.712 4.666 36.723 1.00 73.81 94 GLY A C 1
ATOM 739 O O . GLY A 1 94 ? -21.005 4.893 35.748 1.00 73.81 94 GLY A O 1
ATOM 740 N N . LYS A 1 95 ? -22.863 5.331 36.913 1.00 74.75 95 LYS A N 1
ATOM 741 C CA . LYS A 1 95 ? -23.466 6.228 35.897 1.00 74.75 95 LYS A CA 1
ATOM 742 C C . LYS A 1 95 ? -22.541 7.376 35.467 1.00 74.75 95 LYS A C 1
ATOM 744 O O . LYS A 1 95 ? -22.463 7.671 34.281 1.00 74.75 95 LYS A O 1
ATOM 749 N N . THR A 1 96 ? -21.831 7.995 36.408 1.00 69.00 96 THR A N 1
ATOM 750 C CA . THR A 1 96 ? -20.871 9.080 36.137 1.00 69.00 96 THR A CA 1
ATOM 751 C C . THR A 1 96 ? -19.598 8.563 35.474 1.00 69.00 96 THR A C 1
ATOM 753 O O . THR A 1 96 ? -19.129 9.143 34.499 1.00 69.00 96 THR A O 1
ATOM 756 N N . LEU A 1 97 ? -19.068 7.432 35.941 1.00 68.00 97 LEU A N 1
ATOM 757 C CA . LEU A 1 97 ? -17.856 6.831 35.390 1.00 68.00 97 LEU A CA 1
ATOM 758 C C . LEU A 1 97 ? -18.064 6.264 33.975 1.00 68.00 97 LEU A C 1
ATOM 760 O O . LEU A 1 97 ? -17.142 6.323 33.167 1.00 68.00 97 LEU A O 1
ATOM 764 N N . LYS A 1 98 ? -19.280 5.830 33.614 1.00 75.69 98 LYS A N 1
ATOM 765 C CA . LYS A 1 98 ? -19.635 5.455 32.231 1.00 75.69 98 LYS A CA 1
ATOM 766 C C . LYS A 1 98 ? -19.468 6.605 31.240 1.00 75.69 98 LYS A C 1
ATOM 768 O O . LYS A 1 98 ? -19.024 6.374 30.119 1.00 75.69 98 LYS A O 1
ATOM 773 N N . ILE A 1 99 ? -19.785 7.838 31.648 1.00 75.88 99 ILE A N 1
ATOM 774 C CA . ILE A 1 99 ? -19.600 9.029 30.804 1.00 75.88 99 ILE A CA 1
ATOM 775 C C . ILE A 1 99 ? -18.103 9.270 30.578 1.00 75.88 99 ILE A C 1
ATOM 777 O O . ILE A 1 99 ? -17.680 9.454 29.439 1.00 75.88 99 ILE A O 1
ATOM 781 N N . TYR A 1 100 ? -17.284 9.183 31.630 1.00 72.31 100 TYR A N 1
ATOM 782 C CA . TYR A 1 100 ? -15.826 9.286 31.501 1.00 72.31 100 TYR A CA 1
ATOM 783 C C . TYR A 1 100 ? -15.228 8.147 30.660 1.00 72.31 100 TYR A C 1
ATOM 785 O O . TYR A 1 100 ? -14.360 8.393 29.821 1.00 72.31 100 TYR A O 1
ATOM 793 N N . GLY A 1 101 ? -15.727 6.918 30.819 1.00 75.25 101 GLY A N 1
ATOM 794 C CA . GLY A 1 101 ? -15.390 5.765 29.979 1.00 75.25 101 GLY A CA 1
ATOM 795 C C . GLY A 1 101 ? -15.707 6.013 28.504 1.00 75.25 101 GLY A C 1
ATOM 796 O O . GLY A 1 101 ? -14.863 5.804 27.641 1.00 75.25 101 GLY A O 1
ATOM 797 N N . PHE A 1 102 ? -16.883 6.561 28.201 1.00 82.44 102 PHE A N 1
ATOM 798 C CA . PHE A 1 102 ? -17.254 6.907 26.831 1.00 82.44 102 PHE A CA 1
ATOM 799 C C . PHE A 1 102 ? -16.341 7.986 26.226 1.00 82.44 102 PHE A C 1
ATOM 801 O O . PHE A 1 102 ? -15.854 7.834 25.105 1.00 82.44 102 PHE A O 1
ATOM 808 N N . VAL A 1 103 ? -16.065 9.068 26.962 1.00 78.69 103 VAL A N 1
ATOM 809 C CA . VAL A 1 103 ? -15.204 10.170 26.488 1.00 78.69 103 VAL A CA 1
ATOM 810 C C . VAL A 1 103 ? -13.762 9.697 26.277 1.00 78.69 103 VAL A C 1
ATOM 812 O O . VAL A 1 103 ? -13.156 9.987 25.248 1.00 78.69 103 VAL A O 1
ATOM 815 N N . SER A 1 104 ? -13.214 8.916 27.209 1.00 76.81 104 SER A N 1
ATOM 816 C CA . SER A 1 104 ? -11.873 8.340 27.058 1.00 76.81 104 SER A CA 1
ATOM 817 C C . SER A 1 104 ? -11.804 7.322 25.912 1.00 76.81 104 SER A C 1
ATOM 819 O O . SER A 1 104 ? -10.871 7.370 25.109 1.00 76.81 104 SER A O 1
ATOM 821 N N . GLY A 1 105 ? -12.814 6.459 25.767 1.00 81.12 105 GLY A N 1
ATOM 822 C CA . GLY A 1 105 ? -12.892 5.461 24.697 1.00 81.12 105 GLY A CA 1
ATOM 823 C C . GLY A 1 105 ? -13.049 6.073 23.307 1.00 81.12 105 GLY A C 1
ATOM 824 O O . GLY A 1 105 ? -12.396 5.630 22.363 1.00 81.12 105 GLY A O 1
ATOM 825 N N . THR A 1 106 ? -13.851 7.134 23.173 1.00 81.31 106 THR A N 1
ATOM 826 C CA . THR A 1 106 ? -13.963 7.889 21.913 1.00 81.31 106 THR A CA 1
ATOM 827 C C . THR A 1 106 ? -12.646 8.586 21.563 1.00 81.31 106 THR A C 1
ATOM 829 O O . THR A 1 106 ? -12.205 8.505 20.415 1.00 81.31 106 THR A O 1
ATOM 832 N N . GLY A 1 107 ? -11.958 9.184 22.544 1.00 81.56 107 GLY A N 1
ATOM 833 C CA . GLY A 1 107 ? -10.619 9.755 22.358 1.00 81.56 107 GLY A CA 1
ATOM 834 C C . GLY A 1 107 ? -9.593 8.720 21.880 1.00 81.56 107 GLY A C 1
ATOM 835 O O . GLY A 1 107 ? -8.891 8.944 20.890 1.00 81.56 107 GLY A O 1
ATOM 836 N N . ALA A 1 108 ? -9.555 7.548 22.522 1.00 80.38 108 ALA A N 1
ATOM 837 C CA . ALA A 1 108 ? -8.690 6.439 22.122 1.00 80.38 108 ALA A CA 1
ATOM 838 C C . ALA A 1 108 ? -9.040 5.908 20.721 1.00 80.38 108 ALA A C 1
ATOM 840 O O . ALA A 1 108 ? -8.149 5.700 19.897 1.00 80.38 108 ALA A O 1
ATOM 841 N N . GLY A 1 109 ? -10.331 5.747 20.414 1.00 83.31 109 GLY A N 1
ATOM 842 C CA . GLY A 1 109 ? -10.807 5.320 19.098 1.00 83.31 109 GLY A CA 1
ATOM 843 C C . GLY A 1 109 ? -10.403 6.285 17.981 1.00 83.31 109 GLY A C 1
ATOM 844 O O . GLY A 1 109 ? -9.958 5.846 16.920 1.00 83.31 109 GLY A O 1
ATOM 845 N N . ALA A 1 110 ? -10.472 7.596 18.231 1.00 82.69 110 ALA A N 1
ATOM 846 C CA . ALA A 1 110 ? -10.065 8.613 17.262 1.00 82.69 110 ALA A CA 1
ATOM 847 C C . ALA A 1 110 ? -8.552 8.577 16.997 1.00 82.69 110 ALA A C 1
ATOM 849 O O . ALA A 1 110 ? -8.120 8.648 15.841 1.00 82.69 110 ALA A O 1
ATOM 850 N N . LEU A 1 111 ? -7.743 8.407 18.050 1.00 84.25 111 LEU A N 1
ATOM 851 C CA . LEU A 1 111 ? -6.292 8.250 17.928 1.00 84.25 111 LEU A CA 1
ATOM 852 C C . LEU A 1 111 ? -5.922 6.984 17.147 1.00 84.25 111 LEU A C 1
ATOM 854 O O . LEU A 1 111 ? -5.136 7.062 16.200 1.00 84.25 111 LEU A O 1
ATOM 858 N N . LEU A 1 112 ? -6.524 5.842 17.488 1.00 82.81 112 LEU A N 1
ATOM 859 C CA . LEU A 1 112 ? -6.288 4.570 16.800 1.00 82.81 112 LEU A CA 1
ATOM 860 C C . LEU A 1 112 ? -6.679 4.645 15.324 1.00 82.81 112 LEU A C 1
ATOM 862 O O . LEU A 1 112 ? -5.901 4.230 14.465 1.00 82.81 112 LEU A O 1
ATOM 866 N N . TYR A 1 113 ? -7.839 5.228 15.010 1.00 84.31 113 TYR A N 1
ATOM 867 C CA . TYR A 1 113 ? -8.272 5.401 13.626 1.00 84.31 113 TYR A CA 1
ATOM 868 C C . TYR A 1 113 ? -7.320 6.310 12.838 1.00 84.31 113 TYR A C 1
ATOM 870 O O . TYR A 1 113 ? -6.953 5.986 11.710 1.00 84.31 113 TYR A O 1
ATOM 878 N N . SER A 1 114 ? -6.862 7.416 13.434 1.00 82.81 114 SER A N 1
ATOM 879 C CA . SER A 1 114 ? -5.891 8.328 12.812 1.00 82.81 114 SER A CA 1
ATOM 880 C C . SER A 1 114 ? -4.546 7.647 12.537 1.00 82.81 114 SER A C 1
ATOM 882 O O . SER A 1 114 ? -3.954 7.824 11.469 1.00 82.81 114 SER A O 1
ATOM 884 N N . MET A 1 115 ? -4.061 6.818 13.465 1.00 82.69 115 MET A N 1
ATOM 885 C CA . MET A 1 115 ? -2.859 6.011 13.239 1.00 82.69 115 MET A CA 1
ATOM 886 C C . MET A 1 115 ? -3.083 4.971 12.137 1.00 82.69 115 MET A C 1
ATOM 888 O O . MET A 1 115 ? -2.247 4.825 11.244 1.00 82.69 115 MET A O 1
ATOM 892 N N . PHE A 1 116 ? -4.227 4.287 12.156 1.00 82.94 116 PHE A N 1
ATOM 893 C CA . PHE A 1 116 ? -4.574 3.269 11.172 1.00 82.94 116 PHE A CA 1
ATOM 894 C C . PHE A 1 116 ? -4.714 3.844 9.757 1.00 82.94 116 PHE A C 1
ATOM 896 O O . PHE A 1 116 ? -4.152 3.288 8.814 1.00 82.94 116 PHE A O 1
ATOM 903 N N . SER A 1 117 ? -5.393 4.980 9.587 1.00 81.88 117 SER A N 1
ATOM 904 C CA . SER A 1 117 ? -5.573 5.624 8.279 1.00 81.88 117 SER A CA 1
ATOM 905 C C . SER A 1 117 ? -4.239 6.097 7.693 1.00 81.88 117 SER A C 1
ATOM 907 O O . SER A 1 117 ? -3.949 5.847 6.517 1.00 81.88 117 SER A O 1
ATOM 909 N N . LYS A 1 118 ? -3.364 6.679 8.526 1.00 83.31 118 LYS A N 1
ATOM 910 C CA . LYS A 1 118 ? -1.983 7.019 8.146 1.00 83.31 118 LYS A CA 1
ATOM 911 C C . LYS A 1 118 ? -1.199 5.775 7.728 1.00 83.31 118 LYS A C 1
ATOM 913 O O . LYS A 1 11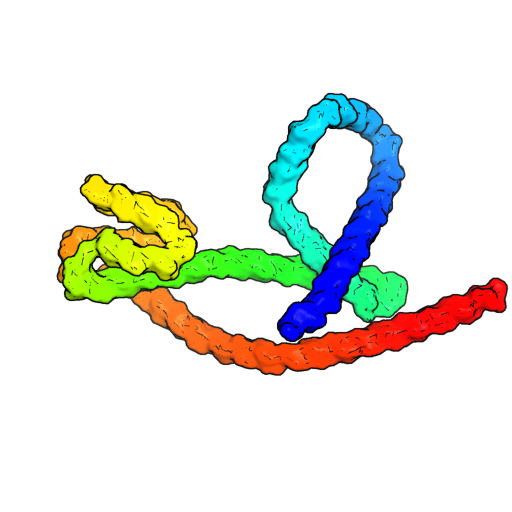8 ? -0.511 5.804 6.707 1.00 83.31 118 LYS A O 1
ATOM 918 N N . ASN A 1 119 ? -1.329 4.678 8.470 1.00 80.56 119 ASN A N 1
ATOM 919 C CA . ASN A 1 119 ? -0.647 3.422 8.160 1.00 80.56 119 ASN A CA 1
ATOM 920 C C . ASN A 1 119 ? -1.177 2.765 6.884 1.00 80.56 119 ASN A C 1
ATOM 922 O O . ASN A 1 119 ? -0.384 2.242 6.108 1.00 80.56 119 ASN A O 1
ATOM 926 N N . LYS A 1 120 ? -2.480 2.857 6.598 1.00 81.25 120 LYS A N 1
ATOM 927 C CA . LYS A 1 120 ? -3.069 2.348 5.354 1.00 81.25 120 LYS A CA 1
ATOM 928 C C . LYS A 1 120 ? -2.496 3.064 4.130 1.00 81.25 120 LYS A C 1
ATOM 930 O O . LYS A 1 120 ? -2.072 2.403 3.184 1.00 81.25 120 LYS A O 1
ATOM 935 N N . LYS A 1 121 ? -2.409 4.401 4.168 1.00 80.31 121 LYS A N 1
ATOM 936 C CA . LYS A 1 121 ? -1.787 5.196 3.089 1.00 80.31 121 LYS A CA 1
ATOM 937 C C . LYS A 1 121 ? -0.310 4.829 2.904 1.00 80.31 121 LYS A C 1
ATOM 939 O O . LYS A 1 121 ? 0.136 4.611 1.779 1.00 80.31 121 LYS A O 1
ATOM 944 N N . LYS A 1 122 ? 0.431 4.674 4.009 1.00 82.12 122 LYS A N 1
ATOM 945 C CA . LYS A 1 122 ? 1.822 4.190 3.981 1.00 82.12 122 LYS A CA 1
ATOM 946 C C . LYS A 1 122 ? 1.936 2.774 3.409 1.00 82.12 122 LYS A C 1
ATOM 948 O O . LYS A 1 122 ? 2.871 2.513 2.664 1.00 82.12 122 LYS A O 1
ATOM 953 N N . GLY A 1 123 ? 0.988 1.888 3.711 1.00 86.25 123 GLY A N 1
ATOM 954 C CA . GLY A 1 123 ? 0.960 0.509 3.224 1.00 86.25 123 GLY A CA 1
ATOM 955 C C . GLY A 1 123 ? 0.791 0.417 1.710 1.00 86.25 123 GLY A C 1
ATOM 956 O O . GLY A 1 123 ? 1.524 -0.328 1.067 1.00 86.25 123 GLY A O 1
ATOM 957 N N . VAL A 1 124 ? -0.102 1.224 1.124 1.00 87.75 124 VAL A N 1
ATOM 958 C CA . VAL A 1 124 ? -0.258 1.295 -0.342 1.00 87.75 124 VAL A CA 1
ATOM 959 C C . VAL A 1 124 ? 1.028 1.797 -0.997 1.00 87.75 124 VAL A C 1
ATOM 961 O O . VAL A 1 124 ? 1.508 1.172 -1.939 1.00 87.75 124 VAL A O 1
ATOM 964 N N . ARG A 1 125 ? 1.635 2.868 -0.463 1.00 90.00 125 ARG A N 1
ATOM 965 C CA . ARG A 1 125 ? 2.928 3.366 -0.963 1.00 90.00 125 ARG A CA 1
ATOM 966 C C . ARG A 1 125 ? 4.026 2.309 -0.850 1.00 90.00 125 ARG A C 1
ATOM 968 O O . ARG A 1 125 ? 4.776 2.123 -1.796 1.00 90.00 125 ARG A O 1
ATOM 975 N N . LEU A 1 126 ? 4.112 1.602 0.276 1.00 89.19 126 LEU A N 1
ATOM 976 C CA . LEU A 1 126 ? 5.111 0.553 0.483 1.00 89.19 126 LEU A CA 1
ATOM 977 C C . LEU A 1 126 ? 4.912 -0.619 -0.484 1.00 89.19 126 LEU A C 1
ATOM 979 O O . LEU A 1 126 ? 5.890 -1.179 -0.970 1.00 89.19 126 LEU A O 1
ATOM 983 N N . LYS A 1 127 ? 3.656 -0.971 -0.782 1.00 92.81 127 LYS A N 1
ATOM 984 C CA . LYS A 1 127 ? 3.327 -2.001 -1.770 1.00 92.81 127 LYS A CA 1
ATOM 985 C C . LYS A 1 127 ? 3.754 -1.573 -3.176 1.00 92.81 127 LYS A C 1
ATOM 987 O O . LYS A 1 127 ? 4.473 -2.330 -3.818 1.00 92.81 127 LYS A O 1
ATOM 992 N N . LYS A 1 128 ? 3.423 -0.341 -3.593 1.00 94.81 128 LYS A N 1
ATOM 993 C CA . LYS A 1 128 ? 3.924 0.251 -4.849 1.00 94.81 128 LYS A CA 1
ATOM 994 C C . LYS A 1 128 ? 5.455 0.232 -4.905 1.00 94.81 128 LYS A C 1
ATOM 996 O O . LYS A 1 128 ? 6.023 -0.208 -5.891 1.00 94.81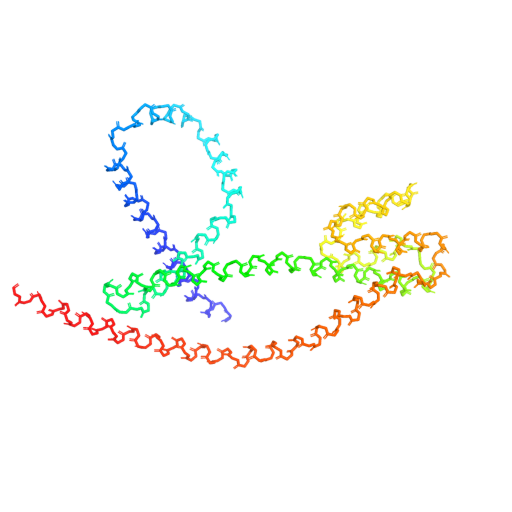 128 LYS A O 1
ATOM 1001 N N . LEU A 1 129 ? 6.124 0.642 -3.826 1.00 94.00 129 LEU A N 1
ATOM 1002 C CA . LEU A 1 129 ? 7.585 0.664 -3.756 1.00 94.00 129 LEU A CA 1
ATOM 1003 C C . LEU A 1 129 ? 8.192 -0.740 -3.879 1.00 94.00 129 LEU A C 1
ATOM 1005 O O . LEU A 1 129 ? 9.168 -0.920 -4.594 1.00 94.00 129 LEU A O 1
ATOM 1009 N N . ARG A 1 130 ? 7.611 -1.748 -3.218 1.00 93.19 130 ARG A N 1
ATOM 1010 C CA . ARG A 1 130 ? 8.065 -3.142 -3.327 1.00 93.19 130 ARG A CA 1
ATOM 1011 C C . ARG A 1 130 ? 7.921 -3.669 -4.753 1.00 93.19 130 ARG A C 1
ATOM 1013 O O . ARG A 1 130 ? 8.836 -4.309 -5.254 1.00 93.19 130 ARG A O 1
ATOM 1020 N N . GLU A 1 131 ? 6.792 -3.390 -5.394 1.00 96.00 131 GLU A N 1
ATOM 1021 C CA . GLU A 1 131 ? 6.560 -3.749 -6.793 1.00 96.00 131 GLU A CA 1
ATOM 1022 C C . GLU A 1 131 ? 7.535 -3.019 -7.732 1.00 96.00 131 GLU A C 1
ATOM 1024 O O . GLU A 1 131 ? 8.082 -3.636 -8.638 1.00 96.00 131 GLU A O 1
ATOM 1029 N N . ALA A 1 132 ? 7.856 -1.750 -7.465 1.00 95.31 132 ALA A N 1
ATOM 1030 C CA . ALA A 1 132 ? 8.877 -1.002 -8.199 1.00 95.31 132 ALA A CA 1
ATOM 1031 C C . ALA A 1 132 ? 10.282 -1.616 -8.069 1.00 95.31 132 ALA A C 1
ATOM 1033 O O . ALA A 1 132 ? 11.010 -1.699 -9.056 1.00 95.31 132 ALA A O 1
ATOM 1034 N N . MET A 1 133 ? 10.647 -2.096 -6.874 1.00 94.12 133 MET A N 1
ATOM 1035 C CA . MET A 1 133 ? 11.903 -2.829 -6.663 1.00 94.12 133 MET A CA 1
ATOM 1036 C C . MET A 1 133 ? 11.914 -4.158 -7.412 1.00 94.12 133 MET A C 1
ATOM 1038 O O . MET A 1 133 ? 12.929 -4.510 -7.995 1.00 94.12 133 MET A O 1
ATOM 1042 N N . LEU A 1 134 ? 10.784 -4.870 -7.445 1.00 95.19 134 LEU A N 1
ATOM 1043 C CA . LEU A 1 134 ? 10.664 -6.112 -8.207 1.00 95.19 134 LEU A CA 1
ATOM 1044 C C . LEU A 1 134 ? 10.881 -5.869 -9.707 1.00 95.19 134 LEU A C 1
ATOM 1046 O O . LEU A 1 134 ? 11.577 -6.645 -10.355 1.00 95.19 134 LEU A O 1
ATOM 1050 N N . ILE A 1 135 ? 10.330 -4.775 -10.245 1.00 95.38 135 ILE A N 1
ATOM 1051 C CA . ILE A 1 135 ? 10.566 -4.355 -11.633 1.00 95.38 135 ILE A CA 1
ATOM 1052 C C . ILE A 1 135 ? 12.053 -4.064 -11.852 1.00 95.38 135 ILE A C 1
ATOM 1054 O O . ILE A 1 135 ? 12.641 -4.574 -12.799 1.00 95.38 135 ILE A O 1
ATOM 1058 N N . TYR A 1 136 ? 12.666 -3.271 -10.971 1.00 93.88 136 TYR A N 1
ATOM 1059 C CA . TYR A 1 136 ? 14.090 -2.943 -11.043 1.00 93.88 136 TYR A CA 1
ATOM 1060 C C . TYR A 1 136 ? 14.982 -4.195 -11.012 1.00 93.88 136 TYR A C 1
ATOM 1062 O O . TYR A 1 136 ? 15.902 -4.325 -11.819 1.00 93.88 136 TYR A O 1
ATOM 1070 N N . ASP A 1 137 ? 14.696 -5.136 -10.114 1.00 92.69 137 ASP A N 1
ATOM 1071 C CA . ASP A 1 137 ? 15.438 -6.390 -9.986 1.00 92.69 137 ASP A CA 1
ATOM 1072 C C . ASP A 1 137 ? 15.275 -7.261 -11.234 1.00 92.69 137 ASP A C 1
ATOM 1074 O O . ASP A 1 137 ? 16.260 -7.782 -11.751 1.00 92.69 137 ASP A O 1
ATOM 1078 N N . ALA A 1 138 ? 14.057 -7.366 -11.767 1.00 93.94 138 ALA A N 1
ATOM 1079 C CA . ALA A 1 138 ? 13.800 -8.100 -12.999 1.00 93.94 138 ALA A CA 1
ATOM 1080 C C . ALA A 1 138 ? 14.542 -7.485 -14.190 1.00 93.94 138 ALA A C 1
ATOM 1082 O O . ALA A 1 138 ? 15.179 -8.201 -14.952 1.00 93.94 138 ALA A O 1
ATOM 1083 N N . VAL A 1 139 ? 14.518 -6.160 -14.333 1.00 92.69 139 VAL A N 1
ATOM 1084 C CA . VAL A 1 139 ? 15.229 -5.471 -15.418 1.00 92.69 139 VAL A CA 1
ATOM 1085 C C . VAL A 1 139 ? 16.739 -5.672 -15.320 1.00 92.69 139 VAL A C 1
ATOM 1087 O O . VAL A 1 13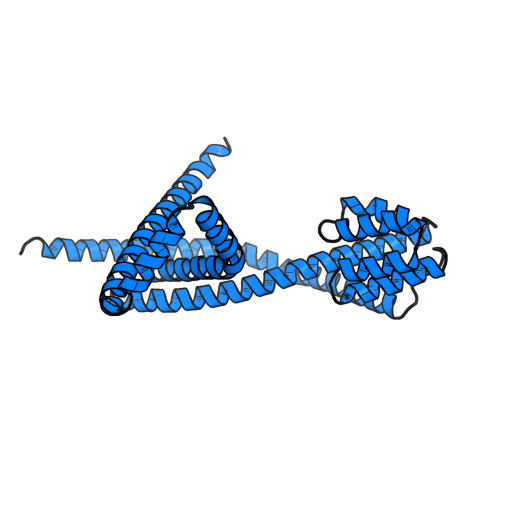9 ? 17.373 -5.878 -16.347 1.00 92.69 139 VAL A O 1
ATOM 1090 N N . ASN A 1 140 ? 17.309 -5.686 -14.113 1.00 89.38 140 ASN A N 1
ATOM 1091 C CA . ASN A 1 140 ? 18.721 -6.026 -13.930 1.00 89.38 140 ASN A CA 1
ATOM 1092 C C . ASN A 1 140 ? 19.024 -7.474 -14.330 1.00 89.38 140 ASN A C 1
ATOM 1094 O O . ASN A 1 140 ? 19.904 -7.712 -15.148 1.00 89.38 140 ASN A O 1
ATOM 1098 N N . VAL A 1 141 ? 18.273 -8.434 -13.785 1.00 90.88 141 VAL A N 1
ATOM 1099 C CA . VAL A 1 141 ? 18.523 -9.867 -14.000 1.00 90.88 141 VAL A CA 1
ATOM 1100 C C . VAL A 1 141 ? 18.312 -10.261 -15.464 1.00 90.88 141 VAL A C 1
ATOM 1102 O O . VAL A 1 141 ? 19.137 -10.961 -16.041 1.00 90.88 141 VAL A O 1
ATOM 1105 N N . PHE A 1 142 ? 17.222 -9.809 -16.086 1.00 89.69 142 PHE A N 1
ATOM 1106 C CA . PHE A 1 142 ? 16.909 -10.147 -17.475 1.00 89.69 142 PHE A CA 1
ATOM 1107 C C . PHE A 1 142 ? 17.651 -9.260 -18.486 1.00 89.69 142 PHE A C 1
ATOM 1109 O O . PHE A 1 142 ? 17.915 -9.704 -19.606 1.00 89.69 142 PHE A O 1
ATOM 1116 N N . GLY A 1 143 ? 18.055 -8.049 -18.094 1.00 85.94 143 GLY A N 1
ATOM 1117 C CA . GLY A 1 143 ? 18.933 -7.197 -18.899 1.00 85.94 143 GLY A CA 1
ATOM 1118 C C . GLY A 1 143 ? 20.287 -7.857 -19.156 1.00 85.94 143 GLY A C 1
ATOM 1119 O O . GLY A 1 143 ? 20.742 -7.889 -20.294 1.00 85.94 143 GLY A O 1
ATOM 1120 N N . GLU A 1 144 ? 20.874 -8.508 -18.145 1.00 85.19 144 GLU A N 1
ATOM 1121 C CA . GLU A 1 144 ? 22.103 -9.305 -18.315 1.00 85.19 144 GLU A CA 1
ATOM 1122 C C . GLU A 1 144 ? 21.934 -10.467 -19.311 1.00 85.19 144 GLU A C 1
ATOM 1124 O O . GLU A 1 144 ? 22.894 -10.870 -19.965 1.00 85.19 144 GLU A O 1
ATOM 1129 N N . THR A 1 145 ? 20.711 -10.985 -19.471 1.00 86.81 145 THR A N 1
ATOM 1130 C CA . THR A 1 145 ? 20.394 -12.045 -20.446 1.00 86.81 145 THR A CA 1
ATOM 1131 C C . THR A 1 145 ? 20.062 -11.524 -21.849 1.00 86.81 145 THR A C 1
ATOM 1133 O O . THR A 1 145 ? 19.830 -12.322 -22.755 1.00 86.81 145 THR A O 1
ATOM 1136 N N . GLY A 1 146 ? 20.043 -10.201 -22.048 1.00 86.75 146 GLY A N 1
ATOM 1137 C CA . GLY A 1 146 ? 19.719 -9.566 -23.327 1.00 86.75 146 GLY A CA 1
ATOM 1138 C C . GLY A 1 146 ? 18.233 -9.610 -23.693 1.00 86.75 146 GLY A C 1
ATOM 1139 O O . GLY A 1 146 ? 17.881 -9.434 -24.859 1.00 86.75 146 GLY A O 1
ATOM 1140 N N . GLU A 1 147 ? 17.343 -9.866 -22.730 1.00 88.19 147 GLU A N 1
ATOM 1141 C CA . GLU A 1 147 ? 15.906 -9.838 -22.991 1.00 88.19 147 GLU A CA 1
ATOM 1142 C C . GLU A 1 147 ? 15.400 -8.398 -23.163 1.00 88.19 147 GLU A C 1
ATOM 1144 O O . GLU A 1 147 ? 15.785 -7.469 -22.450 1.00 88.19 147 GLU A O 1
ATOM 1149 N N . ASN A 1 148 ? 14.480 -8.215 -24.113 1.00 91.31 148 ASN A N 1
ATOM 1150 C CA . ASN A 1 148 ? 13.847 -6.924 -24.348 1.00 91.31 148 ASN A CA 1
ATOM 1151 C C . ASN A 1 148 ? 12.996 -6.505 -23.140 1.00 91.31 148 ASN A C 1
ATOM 1153 O O . ASN A 1 148 ? 12.203 -7.293 -22.627 1.00 91.31 148 ASN A O 1
ATOM 1157 N N . LEU A 1 149 ? 13.076 -5.224 -22.765 1.00 92.94 149 LEU A N 1
ATOM 1158 C CA . LEU A 1 149 ? 12.306 -4.631 -21.666 1.00 92.94 149 LEU A CA 1
ATOM 1159 C C . LEU A 1 149 ? 10.808 -5.025 -21.630 1.00 92.94 149 LEU A C 1
ATOM 1161 O O . LEU A 1 149 ? 10.350 -5.436 -20.564 1.00 92.94 149 LEU A O 1
ATOM 1165 N N . PRO A 1 150 ? 10.027 -4.948 -22.729 1.00 95.06 150 PRO A N 1
ATOM 1166 C CA . PRO A 1 150 ? 8.619 -5.354 -22.704 1.00 95.06 150 PRO A CA 1
ATOM 1167 C C . PRO A 1 150 ? 8.420 -6.829 -22.328 1.00 95.06 150 PRO A C 1
ATOM 1169 O O . PRO A 1 150 ? 7.517 -7.120 -21.550 1.00 95.06 150 PRO A O 1
ATOM 1172 N N . ASN A 1 151 ? 9.291 -7.736 -22.787 1.00 95.19 151 ASN A N 1
ATOM 1173 C CA . ASN A 1 151 ? 9.208 -9.164 -22.457 1.00 95.19 151 ASN A CA 1
ATOM 1174 C C . ASN A 1 151 ? 9.514 -9.404 -20.972 1.00 95.19 151 ASN A C 1
ATOM 1176 O O . ASN A 1 151 ? 8.822 -10.173 -20.303 1.00 95.19 151 ASN A O 1
ATOM 1180 N N . THR A 1 152 ? 10.518 -8.703 -20.439 1.00 95.25 152 THR A N 1
ATOM 1181 C CA . THR A 1 152 ? 10.856 -8.729 -19.012 1.00 95.25 152 THR A CA 1
ATOM 1182 C C . THR A 1 152 ? 9.675 -8.278 -18.156 1.00 95.25 152 THR A C 1
ATOM 1184 O O . THR A 1 152 ? 9.325 -8.933 -17.173 1.00 95.25 152 THR A O 1
ATOM 1187 N N . LEU A 1 153 ? 9.027 -7.175 -18.544 1.00 96.00 153 LEU A N 1
ATOM 1188 C CA . LEU A 1 153 ? 7.866 -6.644 -17.832 1.00 96.00 153 LEU A CA 1
ATOM 1189 C C . LEU A 1 153 ? 6.644 -7.562 -17.940 1.00 96.00 153 LEU A C 1
ATOM 1191 O O . LEU A 1 153 ? 5.926 -7.734 -16.957 1.00 96.00 153 LEU A O 1
ATOM 1195 N N . GLU A 1 154 ? 6.432 -8.195 -19.093 1.00 96.88 154 GLU A N 1
ATOM 1196 C CA . GLU A 1 154 ? 5.345 -9.153 -19.302 1.00 96.88 154 GLU A CA 1
ATOM 1197 C C . GLU A 1 154 ? 5.475 -10.374 -18.378 1.00 96.88 15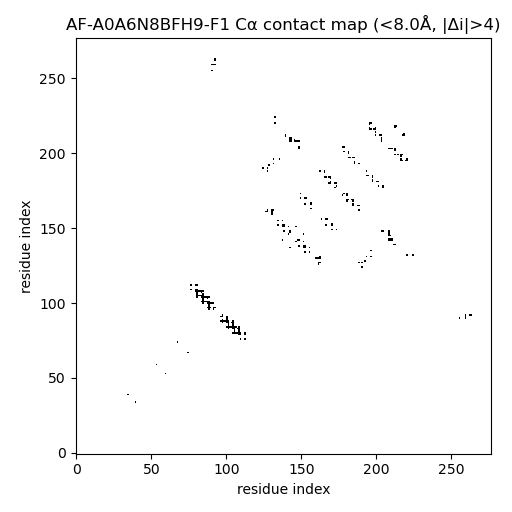4 GLU A C 1
ATOM 1199 O O . GLU A 1 154 ? 4.491 -10.804 -17.773 1.00 96.88 154 GLU A O 1
ATOM 1204 N N . ARG A 1 155 ? 6.700 -10.876 -18.165 1.00 96.56 155 ARG A N 1
ATOM 1205 C CA . ARG A 1 155 ? 6.965 -12.004 -17.255 1.00 96.56 155 ARG A CA 1
ATOM 1206 C C . ARG A 1 155 ? 6.673 -11.697 -15.790 1.00 96.56 155 ARG A C 1
ATOM 1208 O O . ARG A 1 155 ? 6.286 -12.601 -15.051 1.00 96.56 155 ARG A O 1
ATOM 1215 N N . ILE A 1 156 ? 6.855 -10.450 -15.358 1.00 96.88 156 ILE A N 1
ATOM 1216 C CA . ILE A 1 156 ? 6.614 -10.056 -13.962 1.00 96.88 156 ILE A CA 1
ATOM 1217 C C . ILE A 1 156 ? 5.179 -9.599 -13.694 1.00 96.88 156 ILE A C 1
ATOM 1219 O O . ILE A 1 156 ? 4.801 -9.524 -12.527 1.00 96.88 156 ILE A O 1
ATOM 1223 N N . LEU A 1 157 ? 4.354 -9.347 -14.722 1.00 96.62 157 LEU A N 1
ATOM 1224 C CA . LEU A 1 157 ? 2.946 -8.943 -14.563 1.00 96.62 157 LEU A CA 1
ATOM 1225 C C . LEU A 1 157 ? 2.160 -9.788 -13.541 1.00 96.62 157 LEU A C 1
ATOM 1227 O O . LEU A 1 157 ? 1.447 -9.193 -12.725 1.00 96.62 157 LEU A O 1
ATOM 1231 N N . PRO A 1 158 ? 2.282 -11.135 -13.508 1.00 96.94 158 PRO A N 1
ATOM 1232 C CA . PRO A 1 158 ? 1.549 -11.955 -12.543 1.00 96.94 158 PRO A CA 1
ATOM 1233 C C . PRO A 1 158 ? 1.931 -11.681 -11.083 1.00 96.94 158 PRO A C 1
ATOM 1235 O O . PRO A 1 158 ? 1.109 -11.901 -10.196 1.00 96.94 158 PRO A O 1
ATOM 1238 N N . ALA A 1 159 ? 3.150 -11.196 -10.833 1.00 95.69 159 ALA A N 1
ATOM 1239 C CA . ALA A 1 159 ? 3.662 -10.885 -9.499 1.00 95.69 159 ALA A CA 1
ATOM 1240 C C . ALA A 1 159 ? 3.309 -9.463 -9.024 1.00 95.69 159 ALA A C 1
ATOM 1242 O O . ALA A 1 159 ? 3.549 -9.124 -7.864 1.00 95.69 159 ALA A O 1
ATOM 1243 N N . LEU A 1 160 ? 2.750 -8.630 -9.905 1.00 96.19 160 LEU A N 1
ATOM 1244 C CA . LEU A 1 160 ? 2.368 -7.253 -9.609 1.00 96.19 160 LEU A CA 1
ATOM 1245 C C . LEU A 1 160 ? 0.870 -7.169 -9.335 1.00 96.19 160 LEU A C 1
ATOM 1247 O O . LEU A 1 160 ? 0.070 -7.694 -10.111 1.00 96.19 160 LEU A O 1
ATOM 1251 N N . ASP A 1 161 ? 0.485 -6.457 -8.278 1.00 95.25 161 ASP A N 1
ATOM 1252 C CA . ASP A 1 161 ? -0.920 -6.229 -7.939 1.00 95.25 161 ASP A CA 1
ATOM 1253 C C . ASP A 1 161 ? -1.331 -4.776 -8.197 1.00 95.25 161 ASP A C 1
ATOM 1255 O O . ASP A 1 161 ? -2.369 -4.519 -8.801 1.00 95.25 161 ASP A O 1
ATOM 1259 N N . VAL A 1 162 ? -0.547 -3.810 -7.705 1.00 96.00 162 VAL A N 1
ATOM 1260 C CA . VAL A 1 162 ? -0.909 -2.382 -7.716 1.00 96.00 162 VAL A CA 1
ATOM 1261 C C . VAL A 1 162 ? -0.422 -1.687 -8.984 1.00 96.00 162 VAL A C 1
ATOM 1263 O O . VAL A 1 162 ? -1.140 -0.858 -9.536 1.00 96.00 162 VAL A O 1
ATOM 1266 N N . LEU A 1 163 ? 0.785 -2.011 -9.448 1.00 96.75 163 LEU A N 1
ATOM 1267 C CA . LEU A 1 163 ? 1.427 -1.401 -10.615 1.00 96.75 163 LEU A CA 1
ATOM 1268 C C . LEU A 1 163 ? 1.090 -2.111 -11.930 1.00 96.75 163 LEU A C 1
ATOM 1270 O O . LEU A 1 163 ? 1.372 -1.574 -12.999 1.00 96.75 163 LEU A O 1
ATOM 1274 N N . ARG A 1 164 ? 0.437 -3.279 -11.868 1.00 97.50 164 ARG A N 1
ATOM 1275 C CA . ARG A 1 164 ? -0.015 -4.044 -13.039 1.00 97.50 164 ARG A CA 1
ATOM 1276 C C . ARG A 1 164 ? -0.694 -3.186 -14.122 1.00 97.50 164 ARG A C 1
ATOM 1278 O O . ARG A 1 164 ? -0.218 -3.226 -15.253 1.00 97.50 164 ARG A O 1
ATOM 1285 N N . PRO A 1 165 ? -1.732 -2.371 -13.833 1.00 97.31 165 PRO A N 1
ATOM 1286 C CA . PRO A 1 165 ? -2.412 -1.598 -14.876 1.00 97.31 165 PRO A CA 1
ATOM 1287 C C . PRO A 1 165 ? -1.509 -0.554 -15.550 1.00 97.31 165 PRO A C 1
ATOM 1289 O O . PRO A 1 165 ? -1.666 -0.298 -16.743 1.00 97.31 165 PRO A O 1
ATOM 1292 N N . ALA A 1 166 ? -0.558 0.034 -14.817 1.00 97.12 1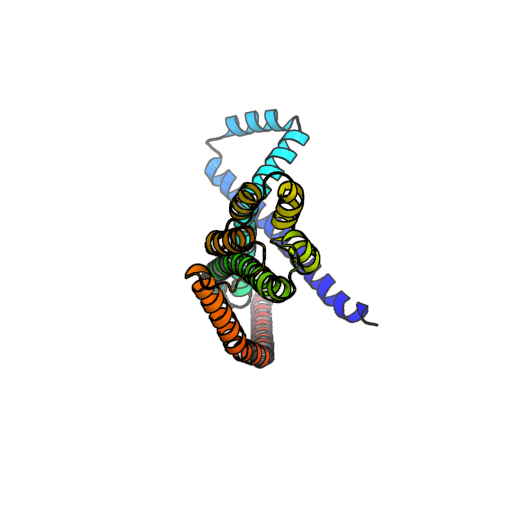66 ALA A N 1
ATOM 1293 C CA . ALA A 1 166 ? 0.402 0.980 -15.387 1.00 97.12 166 ALA A CA 1
ATOM 1294 C C . ALA A 1 166 ? 1.349 0.271 -16.369 1.00 97.12 166 ALA A C 1
ATOM 1296 O O . ALA A 1 166 ? 1.612 0.776 -17.460 1.00 97.12 166 ALA A O 1
ATOM 1297 N N . ILE A 1 167 ? 1.798 -0.939 -16.023 1.00 97.38 167 ILE A N 1
ATOM 1298 C CA . ILE A 1 167 ? 2.689 -1.730 -16.880 1.00 97.38 167 ILE A CA 1
ATOM 1299 C C . ILE A 1 167 ? 1.960 -2.298 -18.098 1.00 97.38 167 ILE A C 1
ATOM 1301 O O . ILE A 1 167 ? 2.507 -2.292 -19.195 1.00 97.38 167 ILE A O 1
ATOM 1305 N N . GLU A 1 168 ? 0.713 -2.745 -17.964 1.00 97.75 168 GLU A N 1
ATOM 1306 C CA . GLU A 1 168 ? -0.065 -3.214 -19.117 1.00 97.75 168 GLU A CA 1
ATOM 1307 C C . GLU A 1 168 ? -0.267 -2.108 -20.161 1.00 97.75 168 GLU A C 1
ATOM 1309 O O . GLU A 1 168 ? -0.159 -2.355 -21.364 1.00 97.75 168 GLU A O 1
ATOM 1314 N N . LYS A 1 169 ? -0.535 -0.873 -19.716 1.00 97.00 169 LYS A N 1
ATOM 1315 C CA . LYS A 1 169 ? -0.599 0.293 -20.608 1.00 97.00 169 LYS A CA 1
ATOM 1316 C C . LYS A 1 169 ? 0.757 0.586 -21.246 1.00 97.00 169 LYS A C 1
ATOM 1318 O O . LYS A 1 169 ? 0.808 0.833 -22.451 1.00 97.00 169 LYS A O 1
ATOM 1323 N N . PHE A 1 170 ? 1.835 0.512 -20.463 1.00 97.06 170 PHE A N 1
ATOM 1324 C CA . PHE A 1 170 ? 3.200 0.665 -20.959 1.00 97.06 170 PHE A CA 1
ATOM 1325 C C . PHE A 1 170 ? 3.506 -0.332 -22.084 1.00 97.06 170 PHE A C 1
ATOM 1327 O O . PHE A 1 170 ? 3.864 0.090 -23.180 1.00 97.06 170 PHE A O 1
ATOM 1334 N N . ILE A 1 171 ? 3.293 -1.633 -21.855 1.00 96.94 171 ILE A N 1
ATOM 1335 C CA . ILE A 1 171 ? 3.574 -2.700 -22.831 1.00 96.94 171 ILE A CA 1
ATOM 1336 C C . ILE A 1 171 ? 2.787 -2.475 -24.128 1.00 96.94 171 ILE A C 1
ATOM 1338 O O . ILE A 1 171 ? 3.336 -2.630 -25.215 1.00 96.94 171 ILE A O 1
ATOM 1342 N N . LYS A 1 172 ? 1.520 -2.047 -24.033 1.00 97.06 172 LYS A N 1
ATOM 1343 C CA . LYS A 1 172 ? 0.682 -1.751 -25.207 1.00 97.06 172 LYS A CA 1
ATOM 1344 C C . LYS A 1 172 ? 1.193 -0.566 -26.032 1.00 97.06 172 LYS A C 1
ATOM 1346 O O . LYS A 1 172 ? 1.084 -0.599 -27.255 1.00 97.06 172 LYS A O 1
ATOM 1351 N N . ARG A 1 173 ? 1.721 0.479 -25.385 1.00 96.50 173 ARG A N 1
ATOM 1352 C CA . ARG A 1 173 ? 2.202 1.702 -26.058 1.00 96.50 173 ARG A CA 1
ATOM 1353 C C . ARG A 1 173 ? 3.661 1.605 -26.520 1.00 96.50 173 ARG A C 1
ATOM 1355 O O . ARG A 1 173 ? 4.046 2.280 -27.474 1.00 96.50 173 ARG A O 1
ATOM 1362 N N . TYR A 1 174 ? 4.452 0.739 -25.889 1.00 96.19 174 TYR A N 1
ATOM 1363 C CA . TYR A 1 174 ? 5.894 0.605 -26.106 1.00 96.19 174 TYR A CA 1
ATOM 1364 C C . TYR A 1 174 ? 6.341 0.451 -27.574 1.00 96.19 174 TYR A C 1
ATOM 1366 O O . TYR A 1 174 ? 7.321 1.104 -27.936 1.00 96.19 174 TYR A O 1
ATOM 1374 N N . PRO A 1 175 ? 5.670 -0.344 -28.440 1.00 94.06 175 PRO A N 1
ATOM 1375 C CA . PRO A 1 175 ? 6.111 -0.534 -29.826 1.00 94.06 175 PRO A CA 1
ATOM 1376 C C . PRO A 1 175 ? 6.073 0.741 -30.677 1.00 94.06 175 PRO A C 1
ATOM 1378 O O . PRO A 1 175 ? 6.802 0.832 -31.660 1.00 94.06 175 PRO A O 1
ATOM 1381 N N . TYR A 1 176 ? 5.225 1.705 -30.311 1.00 94.12 176 TYR A N 1
ATOM 1382 C CA . TYR A 1 176 ? 5.045 2.950 -31.055 1.00 94.12 176 TYR A CA 1
ATOM 1383 C C . TYR A 1 176 ? 5.958 4.053 -30.516 1.00 94.12 176 TYR A C 1
ATOM 1385 O O . TYR A 1 176 ? 6.675 4.699 -31.276 1.00 94.12 176 TYR A O 1
ATOM 1393 N N . GLU A 1 177 ? 5.956 4.254 -29.195 1.00 94.94 177 GLU A N 1
ATOM 1394 C CA . GLU A 1 177 ? 6.599 5.401 -28.545 1.00 94.94 177 GLU A CA 1
ATOM 1395 C C . GLU A 1 177 ? 7.256 4.971 -27.227 1.00 94.94 177 GLU A C 1
ATOM 1397 O O . GLU A 1 177 ? 6.747 5.221 -26.135 1.00 94.94 177 GLU A O 1
ATOM 1402 N N . SER A 1 178 ? 8.411 4.310 -27.311 1.00 94.44 178 SER A N 1
ATOM 1403 C CA . SER A 1 178 ? 9.078 3.713 -26.144 1.00 94.44 178 SER A CA 1
ATOM 1404 C C . SER A 1 178 ? 9.394 4.721 -25.030 1.00 94.44 178 SER A C 1
ATOM 1406 O O . SER A 1 178 ? 9.148 4.439 -23.859 1.00 94.44 178 SER A O 1
ATOM 1408 N N . LYS A 1 179 ? 9.893 5.915 -25.376 1.00 94.88 179 LYS A N 1
ATOM 1409 C CA . LYS A 1 179 ? 10.222 6.967 -24.396 1.00 94.88 179 LYS A CA 1
ATOM 1410 C C . LYS A 1 179 ? 8.976 7.570 -23.749 1.00 94.88 179 LYS A C 1
ATOM 1412 O O . LYS A 1 179 ? 8.948 7.737 -22.533 1.00 94.88 179 LYS A O 1
ATOM 1417 N N . GLU A 1 180 ? 7.952 7.880 -24.542 1.00 96.38 180 GLU A N 1
ATOM 1418 C CA . GLU A 1 180 ? 6.712 8.470 -24.021 1.00 96.38 180 GLU A CA 1
ATOM 1419 C C . GLU A 1 180 ? 5.935 7.470 -23.168 1.00 96.38 180 GLU A C 1
ATOM 1421 O O . GLU A 1 180 ? 5.417 7.839 -22.117 1.00 96.38 180 GLU A O 1
ATOM 1426 N N . ALA A 1 181 ? 5.943 6.188 -23.546 1.00 96.75 181 ALA A N 1
ATOM 1427 C CA . ALA A 1 181 ? 5.346 5.124 -22.752 1.00 96.75 181 ALA A CA 1
ATOM 1428 C C . ALA A 1 181 ? 5.944 5.067 -21.336 1.00 96.75 181 ALA A C 1
ATOM 1430 O O . ALA A 1 181 ? 5.192 4.940 -20.371 1.00 96.75 181 ALA A O 1
ATOM 1431 N N . VAL A 1 182 ? 7.271 5.198 -21.188 1.00 95.81 182 VAL A N 1
ATOM 1432 C CA . VAL A 1 182 ? 7.923 5.223 -19.863 1.00 95.81 182 VAL A CA 1
ATOM 1433 C C . VAL A 1 182 ? 7.485 6.448 -19.047 1.00 95.81 182 VAL A C 1
ATOM 1435 O O . VAL A 1 182 ? 7.202 6.324 -17.856 1.00 95.81 182 VAL A O 1
ATOM 1438 N N . LEU A 1 183 ? 7.379 7.622 -19.675 1.00 96.06 183 LEU A N 1
ATOM 1439 C CA . LEU A 1 183 ? 6.942 8.850 -18.996 1.00 96.06 183 LEU A CA 1
ATO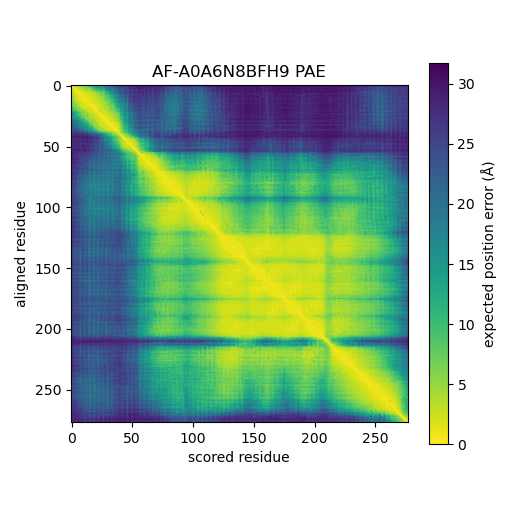M 1440 C C . LEU A 1 183 ? 5.468 8.798 -18.573 1.00 96.06 183 LEU A C 1
ATOM 1442 O O . LEU A 1 183 ? 5.107 9.289 -17.506 1.00 96.06 183 LEU A O 1
ATOM 1446 N N . ASP A 1 184 ? 4.601 8.193 -19.379 1.00 96.50 184 ASP A N 1
ATOM 1447 C CA . ASP A 1 184 ? 3.199 8.008 -19.001 1.00 96.50 184 ASP A CA 1
ATOM 1448 C C . ASP A 1 184 ? 3.033 6.952 -17.912 1.00 96.50 184 ASP A C 1
ATOM 1450 O O . ASP A 1 184 ? 2.185 7.102 -17.032 1.00 96.50 184 ASP A O 1
ATOM 1454 N N . MET A 1 185 ? 3.896 5.935 -17.909 1.00 96.31 185 MET A N 1
ATOM 1455 C CA . MET A 1 185 ? 3.963 4.968 -16.821 1.00 96.31 185 MET A CA 1
ATOM 1456 C C . MET A 1 185 ? 4.304 5.655 -15.486 1.00 96.31 185 MET A C 1
ATOM 1458 O O . MET A 1 185 ? 3.690 5.330 -14.473 1.00 96.31 185 MET A O 1
ATOM 1462 N N . GLU A 1 186 ? 5.209 6.642 -15.470 1.00 96.06 186 GLU A N 1
ATOM 1463 C CA . GLU A 1 186 ? 5.511 7.441 -14.270 1.00 96.06 186 GLU A CA 1
ATOM 1464 C C . GLU A 1 186 ? 4.264 8.141 -13.713 1.00 96.06 186 GLU A C 1
ATOM 1466 O O . GLU A 1 186 ? 3.980 8.063 -12.513 1.00 96.06 186 GLU A O 1
ATOM 1471 N N . LYS A 1 187 ? 3.497 8.793 -14.597 1.00 96.06 187 LYS A N 1
ATOM 1472 C CA . LYS A 1 187 ? 2.265 9.506 -14.230 1.00 96.06 187 LYS A CA 1
ATOM 1473 C C . LYS A 1 187 ? 1.218 8.550 -13.666 1.00 96.06 187 LYS A C 1
ATOM 1475 O O . LYS A 1 187 ? 0.582 8.866 -12.665 1.00 96.06 187 LYS A O 1
ATOM 1480 N N . ASP A 1 188 ? 1.064 7.380 -14.283 1.00 95.88 188 ASP A N 1
ATOM 1481 C CA . ASP A 1 188 ? 0.107 6.358 -13.851 1.00 95.88 188 ASP A CA 1
ATOM 1482 C C . ASP A 1 188 ? 0.501 5.702 -12.516 1.00 95.88 188 ASP A C 1
ATOM 1484 O O . ASP A 1 188 ? -0.358 5.260 -11.748 1.00 95.88 188 ASP A O 1
ATOM 1488 N N . MET A 1 189 ? 1.799 5.633 -12.216 1.00 94.38 189 MET A N 1
ATOM 1489 C CA . MET A 1 189 ? 2.315 5.059 -10.977 1.00 94.38 189 MET A CA 1
ATOM 1490 C C . MET A 1 189 ? 2.034 5.940 -9.750 1.00 94.38 189 MET A C 1
ATOM 1492 O O . MET A 1 189 ? 1.754 5.394 -8.676 1.00 94.38 189 MET A O 1
ATOM 1496 N N . ASP A 1 190 ? 2.067 7.268 -9.891 1.00 93.19 190 ASP A N 1
ATOM 1497 C CA . ASP A 1 190 ? 1.748 8.262 -8.848 1.00 93.19 190 ASP A CA 1
ATOM 1498 C C . ASP A 1 190 ? 2.400 7.947 -7.480 1.00 93.19 190 ASP A C 1
ATOM 1500 O O . ASP A 1 190 ? 1.734 7.663 -6.473 1.00 93.19 190 ASP A O 1
ATOM 1504 N N . PHE A 1 191 ? 3.737 7.884 -7.452 1.00 92.88 191 PHE A N 1
ATOM 1505 C CA . PHE A 1 191 ? 4.525 7.867 -6.214 1.00 92.88 191 PHE A CA 1
ATOM 1506 C C . PHE A 1 191 ? 5.911 8.509 -6.420 1.00 92.88 191 PHE A C 1
ATOM 1508 O O . PHE A 1 191 ? 6.420 8.503 -7.538 1.00 92.88 191 PHE A O 1
ATOM 1515 N N . PRO A 1 192 ? 6.555 9.049 -5.364 1.00 89.94 192 PRO A N 1
ATOM 1516 C CA . PRO A 1 192 ? 7.792 9.828 -5.505 1.00 89.94 192 PRO A CA 1
ATOM 1517 C C . PRO A 1 192 ? 8.945 9.066 -6.170 1.00 89.94 192 PRO A C 1
ATOM 1519 O O . PRO A 1 192 ? 9.692 9.625 -6.970 1.00 89.94 192 PRO A O 1
ATOM 1522 N N . GLU A 1 193 ? 9.087 7.780 -5.847 1.00 92.62 193 GLU A N 1
ATOM 1523 C CA . GLU A 1 193 ? 10.154 6.922 -6.362 1.00 92.62 193 GLU A CA 1
ATOM 1524 C C . GLU A 1 193 ? 9.881 6.386 -7.785 1.00 92.62 193 GLU A C 1
ATOM 1526 O O . GLU A 1 193 ? 10.762 5.750 -8.362 1.00 92.62 193 GLU A O 1
ATOM 1531 N N . ALA A 1 194 ? 8.712 6.672 -8.379 1.00 94.88 194 ALA A N 1
ATOM 1532 C CA . ALA A 1 194 ? 8.399 6.299 -9.761 1.00 94.88 194 ALA A CA 1
ATOM 1533 C C . ALA A 1 194 ? 9.372 6.960 -10.745 1.00 94.88 194 ALA A C 1
ATOM 1535 O O . ALA A 1 194 ? 9.910 6.285 -11.613 1.00 94.88 194 ALA A O 1
ATOM 1536 N N . SER A 1 195 ? 9.682 8.243 -10.529 1.00 93.88 195 SER A N 1
ATOM 1537 C CA . SER A 1 195 ? 10.651 9.010 -11.326 1.00 93.88 195 SER A CA 1
ATOM 1538 C C . SER A 1 195 ? 12.032 8.344 -11.405 1.00 93.88 195 SER A C 1
ATOM 1540 O O . SER A 1 195 ? 12.652 8.301 -12.464 1.00 93.88 195 SER A O 1
ATOM 1542 N N . LEU A 1 196 ? 12.505 7.756 -10.299 1.00 93.38 196 LEU A N 1
ATOM 1543 C CA . LEU A 1 196 ? 13.781 7.039 -10.257 1.00 93.38 196 LEU A CA 1
ATOM 1544 C C . LEU A 1 196 ? 13.731 5.775 -11.119 1.00 93.38 196 LEU A C 1
ATOM 1546 O O . LEU A 1 196 ? 14.681 5.492 -11.847 1.00 93.38 196 LEU A O 1
ATOM 1550 N N . LEU A 1 197 ? 12.625 5.027 -11.049 1.00 94.19 197 LEU A N 1
ATOM 1551 C CA . LEU A 1 197 ? 12.427 3.827 -11.860 1.00 94.19 197 LEU A CA 1
ATOM 1552 C C . LEU A 1 197 ? 12.355 4.196 -13.345 1.00 94.19 197 LEU A C 1
ATOM 1554 O O . LEU A 1 197 ? 13.025 3.576 -14.161 1.00 94.19 197 LEU A O 1
ATOM 1558 N N . THR A 1 198 ? 11.605 5.241 -13.681 1.00 94.69 198 THR A N 1
ATOM 1559 C CA . THR A 1 198 ? 11.486 5.804 -15.031 1.00 94.69 198 THR A CA 1
ATOM 1560 C C . THR A 1 198 ? 12.851 6.167 -15.609 1.00 94.69 198 THR A C 1
ATOM 1562 O O . THR A 1 198 ? 13.175 5.726 -16.710 1.00 94.69 198 THR A O 1
ATOM 1565 N N . SER A 1 199 ? 13.691 6.894 -14.866 1.00 93.38 199 SER A N 1
ATOM 1566 C CA . SER A 1 199 ? 15.051 7.242 -15.306 1.00 93.38 199 SER A CA 1
ATOM 1567 C C . SER A 1 199 ? 15.907 6.008 -15.589 1.00 93.38 199 SER A C 1
ATOM 1569 O O . SER A 1 199 ? 16.609 5.955 -16.599 1.00 93.38 199 SER A O 1
ATOM 1571 N N . VAL A 1 200 ? 15.810 4.990 -14.732 1.00 91.75 200 VAL A N 1
ATOM 1572 C CA . VAL A 1 200 ? 16.503 3.713 -14.925 1.00 91.75 200 VAL A CA 1
ATOM 1573 C C . VAL A 1 200 ? 16.012 3.002 -16.191 1.00 91.75 200 VAL A C 1
ATOM 1575 O O . VAL A 1 200 ? 16.820 2.562 -17.006 1.00 91.75 200 VAL A O 1
ATOM 1578 N N . LEU A 1 201 ? 14.699 2.926 -16.404 1.00 93.19 201 LEU A N 1
ATOM 1579 C CA . LEU A 1 201 ? 14.118 2.292 -17.589 1.00 93.19 201 LEU A CA 1
ATOM 1580 C C . LEU A 1 201 ? 14.481 3.035 -18.879 1.00 93.19 201 LEU A C 1
ATOM 1582 O O . LEU A 1 201 ? 14.819 2.401 -19.877 1.00 93.19 201 LEU A O 1
ATOM 1586 N N . LEU A 1 202 ? 14.478 4.370 -18.859 1.00 93.75 202 LEU A N 1
ATOM 1587 C CA . LEU A 1 202 ? 14.929 5.188 -19.987 1.00 93.75 202 LEU A CA 1
ATOM 1588 C C . LEU A 1 202 ? 16.397 4.924 -20.321 1.00 93.75 202 LEU A C 1
ATOM 1590 O O . LEU A 1 202 ? 16.750 4.864 -21.499 1.00 93.75 202 LEU A O 1
ATOM 1594 N N . GLN A 1 203 ? 17.242 4.724 -19.308 1.00 90.88 203 GLN A N 1
ATOM 1595 C CA . GLN A 1 203 ? 18.637 4.358 -19.521 1.00 90.88 203 GLN A CA 1
ATOM 1596 C C . GLN A 1 203 ? 18.766 2.974 -20.164 1.00 90.88 203 GLN A C 1
ATOM 1598 O O . GLN A 1 203 ? 19.560 2.821 -21.087 1.00 90.88 203 GLN A O 1
ATOM 1603 N N . VAL A 1 204 ? 17.978 1.991 -19.719 1.00 90.88 204 VAL A N 1
AT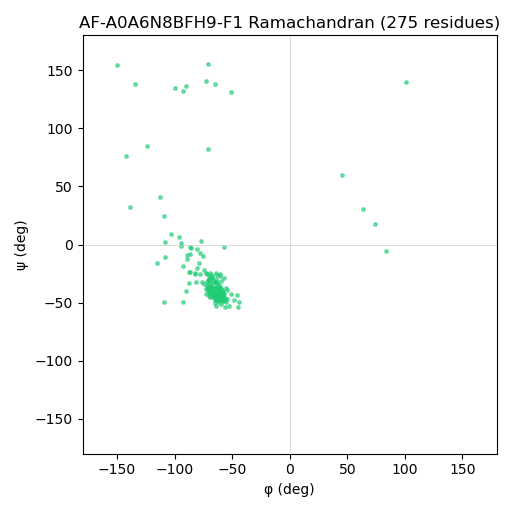OM 1604 C CA . VAL A 1 204 ? 17.964 0.635 -20.297 1.00 90.88 204 VAL A CA 1
ATOM 1605 C C . VAL A 1 204 ? 17.513 0.657 -21.760 1.00 90.88 204 VAL A C 1
ATOM 1607 O O . VAL A 1 204 ? 18.096 -0.026 -22.601 1.00 90.88 204 VAL A O 1
ATOM 1610 N N . ILE A 1 205 ? 16.523 1.491 -22.092 1.00 91.56 205 ILE A N 1
ATOM 1611 C CA . ILE A 1 205 ? 16.090 1.708 -23.480 1.00 91.56 205 ILE A CA 1
ATOM 1612 C C . ILE A 1 205 ? 17.209 2.370 -24.292 1.00 91.56 205 ILE A C 1
ATOM 1614 O O . ILE A 1 205 ? 17.499 1.940 -25.406 1.00 91.56 205 ILE A O 1
ATOM 1618 N N . ALA A 1 206 ? 17.858 3.402 -23.743 1.00 89.62 206 ALA A N 1
ATOM 1619 C CA . ALA A 1 206 ? 18.936 4.119 -24.421 1.00 89.62 206 ALA A CA 1
ATOM 1620 C C . ALA A 1 206 ? 20.190 3.256 -24.635 1.00 89.62 206 ALA A C 1
ATOM 1622 O O . ALA A 1 206 ? 20.897 3.447 -25.621 1.00 89.62 206 ALA A O 1
ATOM 1623 N N . SER A 1 207 ? 20.462 2.308 -23.734 1.00 85.88 207 SER A N 1
ATOM 1624 C CA . SER A 1 207 ? 21.601 1.390 -23.821 1.00 85.88 207 SER A CA 1
ATOM 1625 C C . SER A 1 207 ? 21.332 0.139 -24.660 1.00 85.88 207 SER A C 1
ATOM 1627 O O . SER A 1 207 ? 22.239 -0.675 -24.828 1.00 85.88 207 SER A O 1
ATOM 1629 N N . GLY A 1 208 ? 20.110 -0.039 -25.173 1.00 80.25 208 GLY A N 1
ATOM 1630 C CA . GLY A 1 208 ? 19.738 -1.229 -25.940 1.00 80.25 208 GLY A CA 1
ATOM 1631 C C . GLY A 1 208 ? 19.802 -2.520 -25.118 1.00 80.25 208 GLY A C 1
ATOM 1632 O O . GLY A 1 208 ? 20.115 -3.570 -25.667 1.00 80.25 208 GLY A O 1
ATOM 1633 N N . GLY A 1 209 ? 19.558 -2.438 -23.805 1.00 69.00 209 GLY A N 1
ATOM 1634 C CA . GLY A 1 209 ? 19.510 -3.596 -22.906 1.00 69.00 209 GLY A CA 1
ATOM 1635 C C . GLY A 1 209 ? 20.857 -4.084 -22.367 1.00 69.00 209 GLY A C 1
ATOM 1636 O O . GLY A 1 209 ? 20.858 -4.939 -21.492 1.00 69.00 209 GLY A O 1
ATOM 1637 N N . ASN A 1 210 ? 21.993 -3.531 -22.813 1.00 61.59 210 ASN A N 1
ATOM 1638 C CA . ASN A 1 210 ? 23.301 -4.167 -22.603 1.00 61.59 210 ASN A CA 1
ATOM 1639 C C . ASN A 1 210 ? 24.232 -3.465 -21.595 1.00 61.59 210 ASN A C 1
ATOM 1641 O O . ASN A 1 210 ? 25.448 -3.604 -21.689 1.00 61.59 210 ASN A O 1
ATOM 1645 N N . ASN A 1 211 ? 23.703 -2.688 -20.640 1.00 57.25 211 ASN A N 1
ATOM 1646 C CA . ASN A 1 211 ? 24.547 -1.963 -19.682 1.00 57.25 211 ASN A CA 1
ATOM 1647 C C . ASN A 1 211 ? 24.078 -2.066 -18.232 1.00 57.25 211 ASN A C 1
ATOM 1649 O O . ASN A 1 211 ? 22.902 -1.878 -17.922 1.00 57.25 211 ASN A O 1
ATOM 1653 N N . MET A 1 212 ? 25.069 -2.250 -17.352 1.00 59.47 212 MET A N 1
ATOM 1654 C CA . MET A 1 212 ? 24.965 -2.073 -15.907 1.00 59.47 212 MET A CA 1
ATOM 1655 C C . MET A 1 212 ? 24.350 -0.707 -15.586 1.00 59.47 212 MET A C 1
ATOM 1657 O O . MET A 1 212 ? 24.793 0.327 -16.093 1.00 59.47 212 MET A O 1
ATOM 1661 N N . ILE A 1 213 ? 23.349 -0.699 -14.709 1.00 62.78 213 ILE A N 1
ATOM 1662 C CA . ILE A 1 213 ? 22.702 0.515 -14.210 1.00 62.78 213 ILE A CA 1
ATOM 1663 C C . ILE A 1 213 ? 23.685 1.237 -13.272 1.00 62.78 213 ILE A C 1
ATOM 1665 O O . ILE A 1 213 ? 23.663 1.073 -12.056 1.00 62.78 213 ILE A O 1
ATOM 1669 N N . THR A 1 214 ? 24.608 2.009 -13.842 1.00 62.44 214 THR A N 1
ATOM 1670 C CA . THR A 1 214 ? 25.665 2.733 -13.110 1.00 62.44 214 THR A CA 1
ATOM 1671 C C . THR A 1 214 ? 25.298 4.177 -12.778 1.00 62.44 214 THR A C 1
ATOM 1673 O O . THR A 1 214 ? 26.095 4.901 -12.182 1.00 62.44 214 THR A O 1
ATOM 1676 N N . THR A 1 215 ? 24.095 4.621 -13.146 1.00 74.62 215 THR A N 1
ATOM 1677 C CA . THR A 1 215 ? 23.630 5.978 -12.854 1.00 74.62 215 THR A CA 1
ATOM 1678 C C . THR A 1 215 ? 23.337 6.172 -11.372 1.00 74.62 215 THR A C 1
ATOM 1680 O O . THR A 1 215 ? 23.033 5.237 -10.624 1.00 74.62 215 THR A O 1
ATOM 1683 N N . SER A 1 216 ? 23.414 7.430 -10.940 1.00 82.12 216 SER A N 1
ATOM 1684 C CA . SER A 1 216 ? 23.145 7.828 -9.557 1.00 82.12 216 SER A CA 1
ATOM 1685 C C . SER A 1 216 ? 21.740 7.416 -9.088 1.00 82.12 216 SER A C 1
ATOM 1687 O O . SER A 1 216 ? 21.523 7.126 -7.912 1.00 82.12 216 SER A O 1
ATOM 1689 N N . GLU A 1 217 ? 20.803 7.327 -10.027 1.00 80.00 217 GLU A N 1
ATOM 1690 C CA . GLU A 1 217 ? 19.416 6.912 -9.889 1.00 80.00 217 GLU A CA 1
ATOM 1691 C C . GLU A 1 217 ? 19.311 5.414 -9.587 1.00 80.00 217 GLU A C 1
ATOM 1693 O O . GLU A 1 217 ? 18.611 5.033 -8.646 1.00 80.00 217 GLU A O 1
ATOM 1698 N N . GLY A 1 218 ? 20.078 4.579 -10.297 1.00 81.62 218 GLY A N 1
ATOM 1699 C CA . GLY A 1 218 ? 20.212 3.153 -9.994 1.00 81.62 218 GLY A CA 1
ATOM 1700 C C . GLY A 1 218 ? 20.799 2.911 -8.607 1.00 81.62 218 GLY A C 1
ATOM 1701 O O . GLY A 1 218 ? 20.249 2.141 -7.823 1.00 81.62 218 GLY A O 1
ATOM 1702 N N . VAL A 1 219 ? 21.849 3.652 -8.236 1.00 86.94 219 VAL A N 1
ATOM 1703 C CA . VAL A 1 219 ? 22.461 3.566 -6.894 1.00 86.94 219 VAL A CA 1
ATOM 1704 C C . VAL A 1 219 ? 21.475 3.977 -5.792 1.00 86.94 219 VAL A C 1
ATOM 1706 O O . VAL A 1 219 ? 21.435 3.363 -4.719 1.00 86.94 219 VAL A O 1
ATOM 1709 N N . ARG A 1 220 ? 20.642 4.996 -6.036 1.00 86.25 220 ARG A N 1
ATOM 1710 C CA . ARG A 1 220 ? 19.566 5.390 -5.111 1.00 86.25 220 ARG A CA 1
ATOM 1711 C C . ARG A 1 220 ? 18.516 4.292 -4.983 1.00 86.25 220 ARG A C 1
ATOM 1713 O O . ARG A 1 220 ? 18.161 3.951 -3.855 1.00 86.25 220 ARG A O 1
ATOM 1720 N N . MET A 1 221 ? 18.071 3.708 -6.095 1.00 86.38 221 MET A N 1
ATOM 1721 C CA . MET A 1 221 ? 17.110 2.602 -6.083 1.00 86.38 221 MET A CA 1
ATOM 1722 C C . MET A 1 221 ? 17.665 1.392 -5.320 1.00 86.38 221 MET A C 1
ATOM 1724 O O . MET A 1 221 ? 17.008 0.852 -4.432 1.00 86.38 221 MET A O 1
ATOM 1728 N N . GLU A 1 222 ? 18.933 1.061 -5.553 1.00 86.44 222 GLU A N 1
ATOM 1729 C CA . GLU A 1 222 ? 19.666 0.011 -4.847 1.00 86.44 222 GLU A CA 1
ATOM 1730 C C . GLU A 1 222 ? 19.763 0.275 -3.335 1.00 86.44 222 GLU A C 1
ATOM 1732 O O . GLU A 1 222 ? 19.616 -0.625 -2.503 1.00 86.44 222 GLU A O 1
ATOM 1737 N N . THR A 1 223 ? 19.977 1.532 -2.949 1.00 89.81 223 THR A N 1
ATOM 1738 C CA . THR A 1 223 ? 20.023 1.936 -1.538 1.00 89.81 223 THR A CA 1
ATOM 1739 C C . THR A 1 223 ? 18.658 1.781 -0.871 1.00 89.81 223 THR A C 1
ATOM 1741 O O . THR A 1 223 ? 18.572 1.287 0.261 1.00 89.81 223 THR A O 1
ATOM 1744 N N . ILE A 1 224 ? 17.580 2.152 -1.569 1.00 88.69 224 ILE A N 1
ATOM 1745 C CA . ILE A 1 224 ? 16.209 1.957 -1.087 1.00 88.69 224 ILE A CA 1
ATOM 1746 C C . ILE A 1 224 ? 15.920 0.459 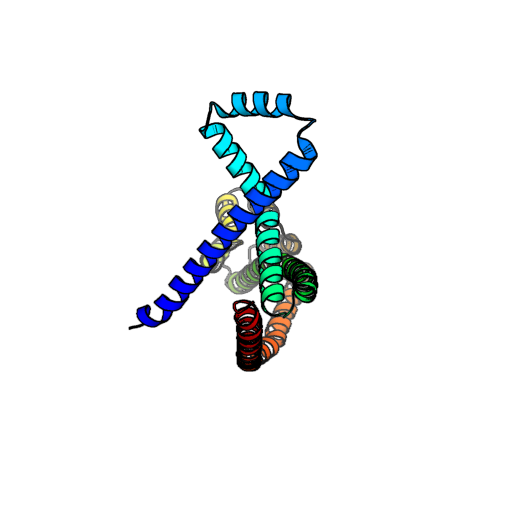-0.944 1.00 88.69 224 ILE A C 1
ATOM 1748 O O . ILE A 1 224 ? 15.460 0.042 0.121 1.00 88.69 224 ILE A O 1
ATOM 1752 N N . ARG A 1 225 ? 16.282 -0.361 -1.939 1.00 86.50 225 ARG A N 1
ATOM 1753 C CA . ARG A 1 225 ? 16.170 -1.828 -1.898 1.00 86.50 225 ARG A CA 1
ATOM 1754 C C . ARG A 1 225 ? 16.851 -2.413 -0.659 1.00 86.50 225 ARG A C 1
ATOM 1756 O O . ARG A 1 225 ? 16.212 -3.104 0.138 1.00 86.50 225 ARG A O 1
ATOM 1763 N N . LYS A 1 226 ? 18.125 -2.071 -0.428 1.00 89.81 226 LYS A N 1
ATOM 1764 C CA . LYS A 1 226 ? 18.889 -2.509 0.758 1.00 89.81 226 LYS A CA 1
ATOM 1765 C C . LYS A 1 226 ? 18.232 -2.062 2.064 1.00 89.81 226 LYS A C 1
ATOM 1767 O O . LYS A 1 226 ? 18.202 -2.819 3.033 1.00 89.81 226 LYS A O 1
ATOM 1772 N N . THR A 1 227 ? 17.698 -0.845 2.105 1.00 89.00 227 THR A N 1
ATOM 1773 C CA . THR A 1 227 ? 17.022 -0.304 3.293 1.00 89.00 227 THR A CA 1
ATOM 1774 C C . THR A 1 227 ? 15.708 -1.033 3.578 1.00 89.00 227 THR A C 1
ATOM 1776 O O . THR A 1 227 ? 15.424 -1.349 4.737 1.00 89.00 227 THR A O 1
ATOM 1779 N N . MET A 1 228 ? 14.933 -1.363 2.540 1.00 86.50 228 MET A N 1
ATOM 1780 C CA . MET A 1 228 ? 13.716 -2.170 2.665 1.00 86.50 228 MET A CA 1
ATOM 1781 C C . MET A 1 228 ? 14.028 -3.566 3.197 1.00 86.50 228 MET A C 1
ATOM 1783 O O . MET A 1 228 ? 13.389 -3.992 4.156 1.00 86.50 228 MET A O 1
ATOM 1787 N N . TYR A 1 229 ? 15.052 -4.232 2.658 1.00 86.56 229 TYR A N 1
ATOM 1788 C CA . TYR A 1 229 ? 15.502 -5.535 3.155 1.00 86.56 229 TYR A CA 1
ATOM 1789 C C . TYR A 1 229 ? 15.917 -5.478 4.628 1.00 86.56 229 TYR A C 1
ATOM 1791 O O . TYR A 1 229 ? 15.472 -6.294 5.436 1.00 86.56 229 TYR A O 1
ATOM 1799 N N . LYS A 1 230 ? 16.719 -4.477 5.013 1.00 89.25 230 LYS A N 1
ATOM 1800 C CA . LYS A 1 230 ? 17.121 -4.275 6.415 1.00 89.25 230 LYS A CA 1
ATOM 1801 C C . LYS A 1 230 ? 15.921 -4.035 7.325 1.00 89.25 230 LYS A C 1
ATOM 1803 O O . LYS A 1 230 ? 15.876 -4.579 8.424 1.00 89.25 230 LYS A O 1
ATOM 1808 N N . THR A 1 231 ? 14.944 -3.258 6.864 1.00 86.62 231 THR A N 1
ATOM 1809 C CA . THR A 1 231 ? 13.724 -2.980 7.628 1.00 86.62 231 THR A CA 1
ATOM 1810 C C . THR A 1 231 ? 12.870 -4.230 7.767 1.00 86.62 231 THR A C 1
ATOM 1812 O O . THR A 1 231 ? 12.397 -4.518 8.859 1.00 86.62 231 THR A O 1
ATOM 1815 N N . GLU A 1 232 ? 12.712 -5.023 6.709 1.00 84.44 232 GLU A N 1
ATOM 1816 C CA . GLU A 1 232 ? 11.976 -6.286 6.790 1.00 84.44 232 GLU A CA 1
ATOM 1817 C C . GLU A 1 232 ? 12.604 -7.221 7.829 1.00 84.44 232 GLU A C 1
ATOM 1819 O O . GLU A 1 232 ? 11.904 -7.740 8.699 1.00 84.44 232 GLU A O 1
ATOM 1824 N N . ILE A 1 233 ? 13.931 -7.371 7.794 1.00 87.56 233 ILE A N 1
ATOM 1825 C CA . ILE A 1 233 ? 14.675 -8.171 8.772 1.00 87.56 233 ILE A CA 1
ATOM 1826 C C . ILE A 1 233 ? 14.491 -7.605 10.188 1.00 87.56 233 ILE A C 1
ATOM 1828 O O . ILE A 1 233 ? 14.220 -8.368 11.115 1.00 87.56 233 ILE A O 1
ATOM 1832 N N . ALA A 1 234 ? 14.568 -6.283 10.357 1.00 86.06 234 ALA A N 1
ATOM 1833 C CA . ALA A 1 234 ? 14.405 -5.616 11.649 1.00 86.06 234 ALA A CA 1
ATOM 1834 C C . ALA A 1 234 ? 12.977 -5.708 12.216 1.00 86.06 234 ALA A C 1
ATOM 1836 O O . ALA A 1 234 ? 12.799 -5.674 13.431 1.00 86.06 234 ALA A O 1
ATOM 1837 N N . VAL A 1 235 ? 11.951 -5.854 11.370 1.00 83.12 235 VAL A N 1
ATOM 1838 C CA . VAL A 1 235 ? 10.544 -5.943 11.801 1.00 83.12 235 VAL A CA 1
ATOM 1839 C C . VAL A 1 235 ? 10.131 -7.382 12.149 1.00 83.12 235 VAL A C 1
ATOM 1841 O O . VAL A 1 235 ? 9.234 -7.577 12.970 1.00 83.12 235 VAL A O 1
ATOM 1844 N N . ARG A 1 236 ? 10.801 -8.415 11.617 1.00 86.12 236 ARG A N 1
ATOM 1845 C CA . ARG A 1 236 ? 10.560 -9.826 12.004 1.00 86.12 236 ARG A CA 1
ATOM 1846 C C . ARG A 1 236 ? 10.525 -10.072 13.526 1.00 86.12 236 ARG A C 1
ATOM 1848 O O . ARG A 1 236 ? 9.579 -10.725 13.975 1.00 86.12 236 ARG A O 1
ATOM 1855 N N . PRO A 1 237 ? 11.472 -9.571 14.348 1.00 88.31 237 PRO A N 1
ATOM 1856 C CA . PRO A 1 237 ? 11.401 -9.754 15.798 1.00 88.31 237 PRO A CA 1
ATOM 1857 C C . PRO A 1 237 ? 10.189 -9.060 16.430 1.00 88.31 237 PRO A C 1
ATOM 1859 O O . PRO A 1 237 ? 9.612 -9.618 17.361 1.00 88.31 237 PRO A O 1
ATOM 1862 N N . LEU A 1 238 ? 9.745 -7.912 15.904 1.00 80.50 238 LEU A N 1
ATOM 1863 C CA . LEU A 1 238 ? 8.543 -7.231 16.398 1.00 80.50 238 LEU A CA 1
ATOM 1864 C C . LEU A 1 238 ? 7.289 -8.082 16.185 1.00 80.50 238 LEU A C 1
ATOM 1866 O O . LEU A 1 238 ? 6.480 -8.205 17.100 1.00 80.50 238 LEU A O 1
ATOM 1870 N N . TYR A 1 239 ? 7.147 -8.734 15.024 1.00 82.31 239 TYR A N 1
ATOM 1871 C CA . TYR A 1 239 ? 6.042 -9.674 14.797 1.00 82.31 239 TYR A CA 1
ATOM 1872 C C . TYR A 1 239 ? 6.066 -10.831 15.795 1.00 82.31 239 TYR A C 1
ATOM 1874 O O . TYR A 1 239 ? 5.031 -11.184 16.356 1.00 82.31 239 TYR A O 1
ATOM 1882 N N . ARG A 1 240 ? 7.250 -11.392 16.065 1.00 87.50 240 ARG A N 1
ATOM 1883 C CA . ARG A 1 240 ? 7.399 -12.472 17.047 1.00 87.50 240 ARG A CA 1
ATOM 1884 C C . ARG A 1 240 ? 7.028 -12.013 18.458 1.00 87.50 240 ARG A C 1
ATOM 1886 O O . ARG A 1 240 ? 6.346 -12.747 19.166 1.00 87.50 240 ARG A O 1
ATOM 1893 N N . GLN A 1 241 ? 7.431 -10.804 18.848 1.00 86.56 241 GLN A N 1
ATOM 1894 C CA . GLN A 1 241 ? 7.027 -10.200 20.120 1.00 86.56 241 GLN A CA 1
ATOM 1895 C C . GLN A 1 241 ? 5.509 -10.005 20.184 1.00 86.56 241 GLN A C 1
ATOM 1897 O O . GLN A 1 241 ? 4.892 -10.380 21.173 1.00 86.56 241 GLN A O 1
ATOM 1902 N N . LEU A 1 242 ? 4.886 -9.494 19.122 1.00 79.56 242 LEU A N 1
ATOM 1903 C CA . LEU A 1 242 ? 3.440 -9.260 19.074 1.00 79.56 242 LEU A CA 1
ATOM 1904 C C . LEU A 1 242 ? 2.648 -10.569 19.226 1.00 79.56 242 LEU A C 1
ATOM 1906 O O . LEU A 1 242 ? 1.690 -10.624 19.994 1.00 79.56 242 LEU A O 1
ATOM 1910 N N . VAL A 1 243 ? 3.100 -11.648 18.578 1.00 87.50 243 VAL A N 1
ATOM 1911 C CA . VAL A 1 243 ? 2.523 -12.993 18.750 1.00 87.50 243 VAL A CA 1
ATOM 1912 C C . VAL A 1 243 ? 2.697 -13.502 20.185 1.00 87.50 243 VAL A C 1
ATOM 1914 O O . VAL A 1 243 ? 1.762 -14.077 20.736 1.00 87.50 243 VAL A O 1
ATOM 1917 N N . LEU A 1 244 ? 3.845 -13.249 20.824 1.00 90.94 244 LEU A N 1
ATOM 1918 C CA . LEU A 1 244 ? 4.077 -13.599 22.233 1.00 90.94 244 LEU A CA 1
ATOM 1919 C C . LEU A 1 244 ? 3.208 -12.790 23.208 1.00 90.94 244 LEU A C 1
ATOM 1921 O O . LEU A 1 244 ? 2.865 -13.299 24.271 1.00 90.94 244 LEU A O 1
ATOM 1925 N N . PHE A 1 245 ? 2.824 -11.561 22.859 1.00 86.44 245 PHE A N 1
ATOM 1926 C CA . PHE A 1 245 ? 1.906 -10.750 23.665 1.00 86.44 245 PHE A CA 1
ATOM 1927 C C . PHE A 1 245 ? 0.435 -11.138 23.487 1.00 86.44 245 PHE A C 1
ATOM 1929 O O . PHE A 1 245 ? -0.389 -10.782 24.329 1.00 86.44 245 PHE A O 1
ATOM 1936 N N . LEU A 1 246 ? 0.085 -11.890 22.438 1.00 84.31 246 LEU A N 1
ATOM 1937 C CA . LEU A 1 246 ? -1.299 -12.268 22.154 1.00 84.31 246 LEU A CA 1
ATOM 1938 C C . LEU A 1 246 ? -1.975 -13.008 23.331 1.00 84.31 246 LEU A C 1
ATOM 1940 O O . LEU A 1 246 ? -3.063 -12.588 23.726 1.00 84.31 246 LEU A O 1
ATOM 1944 N N . PRO A 1 247 ? -1.356 -14.029 23.967 1.00 89.25 247 PRO A N 1
ATOM 1945 C CA . PRO A 1 247 ? -1.945 -14.698 25.128 1.00 89.25 247 PRO A CA 1
ATOM 1946 C C . PRO A 1 247 ? -2.112 -13.768 26.333 1.00 89.25 247 PRO A C 1
ATOM 1948 O O . PRO A 1 247 ? -3.074 -13.911 27.079 1.00 89.25 247 PRO A O 1
ATOM 1951 N N . LEU A 1 248 ? -1.215 -12.792 26.510 1.00 82.75 248 LEU A N 1
ATOM 1952 C CA . LEU A 1 248 ? -1.300 -11.807 27.592 1.00 82.75 248 LEU A CA 1
ATOM 1953 C C . LEU A 1 248 ? -2.514 -10.891 27.382 1.00 82.75 248 LEU A C 1
ATOM 1955 O O . LEU A 1 248 ? -3.290 -10.672 28.308 1.00 82.75 248 LEU A O 1
ATOM 1959 N N . ILE A 1 249 ? -2.734 -10.430 26.147 1.00 78.00 249 ILE A N 1
ATOM 1960 C CA . ILE A 1 249 ? -3.921 -9.646 25.775 1.00 78.00 249 ILE A CA 1
ATOM 1961 C C . ILE A 1 249 ? -5.200 -10.459 26.012 1.00 78.00 249 ILE A C 1
ATOM 1963 O O . ILE A 1 249 ? -6.151 -9.944 26.601 1.00 78.00 249 ILE A O 1
ATOM 1967 N N . VAL A 1 250 ? -5.217 -11.736 25.615 1.00 84.31 250 VAL A N 1
ATOM 1968 C CA . VAL A 1 250 ? -6.358 -12.636 25.855 1.00 84.31 250 VAL A CA 1
ATOM 1969 C C . VAL A 1 250 ? -6.593 -12.837 27.356 1.00 84.31 250 VAL A C 1
ATOM 1971 O O . VAL A 1 250 ? -7.722 -12.676 27.818 1.00 84.31 250 VAL A O 1
ATOM 1974 N N . GLY A 1 251 ? -5.546 -13.099 28.140 1.00 83.38 251 GLY A N 1
ATOM 1975 C CA . GLY A 1 251 ? -5.637 -13.245 29.594 1.00 83.38 251 GLY A CA 1
ATOM 1976 C C . GLY A 1 251 ? -6.168 -11.983 30.279 1.00 83.38 251 GLY A C 1
ATOM 1977 O O . GLY A 1 251 ? -7.106 -12.063 31.070 1.00 83.38 251 GLY A O 1
ATOM 1978 N N . MET A 1 252 ? -5.657 -10.803 29.910 1.00 72.94 252 MET A N 1
ATOM 1979 C CA . MET A 1 252 ? -6.190 -9.525 30.398 1.00 72.94 252 MET A CA 1
ATOM 1980 C C . MET A 1 252 ? -7.661 -9.341 30.026 1.00 72.94 252 MET A C 1
ATOM 1982 O O . MET A 1 252 ? -8.441 -8.888 30.859 1.00 72.94 252 MET A O 1
ATOM 1986 N N . SER A 1 253 ? -8.066 -9.722 28.810 1.00 72.81 253 SER A N 1
ATOM 1987 C CA . SER A 1 253 ? -9.468 -9.616 28.392 1.00 72.81 253 SER A CA 1
ATOM 1988 C C . SER A 1 253 ? -10.397 -10.511 29.221 1.00 72.81 253 SER A C 1
ATOM 1990 O O . SER A 1 253 ? -11.483 -10.072 29.591 1.00 72.81 253 SER A O 1
ATOM 1992 N N . MET A 1 254 ? -9.951 -11.717 29.598 1.00 81.62 254 MET A N 1
ATOM 1993 C CA . MET A 1 254 ? -10.706 -12.611 30.484 1.00 81.62 254 MET A CA 1
ATOM 1994 C C . MET A 1 254 ? -10.838 -12.039 31.898 1.00 81.62 254 MET A C 1
ATOM 1996 O O . MET A 1 254 ? -11.925 -12.075 32.470 1.00 81.62 254 MET A O 1
ATOM 2000 N N . VAL A 1 255 ? -9.762 -11.472 32.454 1.00 76.19 255 VAL A N 1
ATOM 2001 C CA . VAL A 1 255 ? -9.790 -10.844 33.788 1.00 76.19 255 VAL A CA 1
ATOM 2002 C C . VAL A 1 255 ? -10.715 -9.626 33.799 1.00 76.19 255 VAL A C 1
ATOM 2004 O O . VAL A 1 255 ? -11.545 -9.490 34.697 1.00 76.19 255 VAL A O 1
ATOM 2007 N N . LEU A 1 256 ? -10.619 -8.767 32.781 1.00 70.81 256 LEU A N 1
ATOM 2008 C CA . LEU A 1 256 ? -11.508 -7.614 32.623 1.00 70.81 256 LEU A CA 1
ATOM 2009 C C . LEU A 1 256 ? -12.973 -8.043 32.488 1.00 70.81 256 LEU A C 1
ATOM 2011 O O . LEU A 1 256 ? -13.846 -7.414 33.084 1.00 70.81 256 LEU A O 1
ATOM 2015 N N . TYR A 1 257 ? -13.245 -9.128 31.758 1.00 77.69 257 TYR A N 1
ATOM 2016 C CA . TYR A 1 257 ? -14.587 -9.694 31.640 1.00 77.69 257 TYR A CA 1
ATOM 2017 C C . TYR A 1 257 ? -15.119 -10.205 32.986 1.00 77.69 257 TYR A C 1
ATOM 2019 O O . TYR A 1 257 ? -16.229 -9.848 33.377 1.00 77.69 257 TYR A O 1
ATOM 2027 N N . ALA A 1 258 ? -14.320 -10.982 33.726 1.00 77.44 258 ALA A N 1
ATOM 2028 C CA . ALA A 1 258 ? -14.710 -11.516 35.030 1.00 77.44 258 ALA A CA 1
ATOM 2029 C C . ALA A 1 258 ? -15.010 -10.393 36.039 1.00 77.44 258 ALA A C 1
ATOM 2031 O O . ALA A 1 258 ? -16.068 -10.392 36.672 1.00 77.44 258 ALA A O 1
ATOM 2032 N N . LEU A 1 259 ? -14.136 -9.386 36.126 1.00 69.06 259 LEU A N 1
ATOM 2033 C CA . LEU A 1 259 ? -14.361 -8.206 36.966 1.00 69.06 259 LEU A CA 1
ATOM 2034 C C . LEU A 1 259 ? -15.621 -7.441 36.545 1.00 69.06 259 LEU A C 1
ATOM 2036 O O . LEU A 1 259 ? -16.438 -7.091 37.394 1.00 69.06 259 LEU A O 1
ATOM 2040 N N . GLY A 1 260 ? -15.815 -7.230 35.240 1.00 70.81 260 GLY A N 1
ATOM 2041 C CA . GLY A 1 260 ? -17.014 -6.586 34.708 1.00 70.81 260 GLY A CA 1
ATOM 2042 C C . GLY A 1 260 ? -18.296 -7.332 35.087 1.00 70.81 260 GLY A C 1
ATOM 2043 O O . GLY A 1 260 ? -19.254 -6.705 35.538 1.00 70.81 260 GLY A O 1
ATOM 2044 N N . SER A 1 261 ? -18.300 -8.665 34.974 1.00 76.81 261 SER A N 1
ATOM 2045 C CA . SER A 1 261 ? -19.455 -9.502 35.328 1.00 76.81 261 SER A CA 1
ATOM 2046 C C . SER A 1 261 ? -19.810 -9.415 36.814 1.00 76.81 261 SER A C 1
ATOM 2048 O O . SER A 1 261 ? -20.954 -9.118 37.144 1.00 76.81 261 SER A O 1
ATOM 2050 N N . HIS A 1 262 ? -18.828 -9.514 37.717 1.00 73.62 262 HIS A N 1
ATOM 2051 C CA . HIS A 1 262 ? -19.073 -9.390 39.157 1.00 73.62 262 HIS A CA 1
ATOM 2052 C C . HIS A 1 262 ? -19.631 -8.025 39.561 1.00 73.62 262 HIS A C 1
ATOM 2054 O O . HIS A 1 262 ? -20.461 -7.925 40.471 1.00 73.62 262 HIS A O 1
ATOM 2060 N N . VAL A 1 263 ? -19.188 -6.957 38.898 1.00 70.06 263 VAL A N 1
ATOM 2061 C CA . VAL A 1 263 ? -19.710 -5.618 39.172 1.00 70.06 263 VAL A CA 1
ATOM 2062 C C . VAL A 1 263 ? -21.144 -5.466 38.659 1.00 70.06 263 VAL A C 1
ATOM 2064 O O . VAL A 1 263 ? -21.968 -4.852 39.339 1.00 70.06 263 VAL A O 1
ATOM 2067 N N . LEU A 1 264 ? -21.472 -6.046 37.500 1.00 69.12 264 LEU A N 1
ATOM 2068 C CA . LEU A 1 264 ? -22.847 -6.084 36.994 1.00 69.12 264 LEU A CA 1
ATOM 2069 C C . LEU A 1 264 ? -23.771 -6.868 37.934 1.00 69.12 264 LEU A C 1
ATOM 2071 O O . LEU A 1 264 ? -24.845 -6.367 38.273 1.00 69.12 264 LEU A O 1
ATOM 2075 N N . ASP A 1 265 ? -23.326 -8.027 38.415 1.00 74.94 265 ASP A N 1
ATOM 2076 C CA . ASP A 1 265 ? -24.083 -8.853 39.358 1.00 74.94 265 ASP A CA 1
ATOM 2077 C C . ASP A 1 265 ? -24.314 -8.110 40.679 1.00 74.94 265 ASP A C 1
ATOM 2079 O O . ASP A 1 265 ? -25.448 -8.029 41.155 1.00 74.94 265 ASP A O 1
ATOM 2083 N N . SER A 1 266 ? -23.277 -7.460 41.218 1.00 71.94 266 SER A N 1
ATOM 2084 C CA . SER A 1 266 ? -23.385 -6.644 42.436 1.00 71.94 266 SER A CA 1
ATOM 2085 C C . SER A 1 266 ? -24.385 -5.496 42.263 1.00 71.94 266 SER A C 1
ATOM 2087 O O . SER A 1 266 ? -25.215 -5.251 43.136 1.00 71.94 266 SER A O 1
ATOM 2089 N N . LEU A 1 267 ? -24.368 -4.809 41.117 1.00 66.50 267 LEU A N 1
ATOM 2090 C CA . LEU A 1 267 ? -25.330 -3.747 40.808 1.00 66.50 267 LEU A CA 1
ATOM 2091 C C . LEU A 1 267 ? -26.761 -4.277 40.665 1.00 66.50 267 LEU A C 1
ATOM 2093 O O . LEU A 1 267 ? -27.699 -3.602 41.090 1.00 66.50 267 LEU A O 1
ATOM 2097 N N . SER A 1 268 ? -26.939 -5.467 40.087 1.00 68.94 268 SER A N 1
ATOM 2098 C CA . SER A 1 268 ? -28.256 -6.101 39.971 1.00 68.94 268 SER A CA 1
ATOM 2099 C C . SER A 1 268 ? -28.839 -6.438 41.348 1.00 68.94 268 SER A C 1
ATOM 2101 O O . SER A 1 268 ? -30.002 -6.120 41.601 1.00 68.94 268 SER A O 1
ATOM 2103 N N . ALA A 1 269 ? -28.006 -6.933 42.271 1.00 71.44 269 ALA A N 1
ATOM 2104 C CA . ALA A 1 269 ? -28.391 -7.246 43.645 1.00 71.44 269 ALA A CA 1
ATOM 2105 C C . ALA A 1 269 ? -28.815 -5.992 44.438 1.00 71.44 269 ALA A C 1
ATOM 2107 O O . ALA A 1 269 ? -29.813 -6.016 45.163 1.00 71.44 269 ALA A O 1
ATOM 2108 N N . PHE A 1 270 ? -28.118 -4.864 44.246 1.00 64.75 270 PHE A N 1
ATOM 2109 C CA . PHE A 1 270 ? -28.501 -3.572 44.833 1.00 64.75 270 PHE A CA 1
ATOM 2110 C C . PHE A 1 270 ? -29.769 -2.966 44.216 1.00 64.75 270 PHE A C 1
ATOM 2112 O O . PHE A 1 270 ? -30.461 -2.193 44.874 1.00 64.75 270 PHE A O 1
ATOM 2119 N N . ASN A 1 271 ? -30.093 -3.289 42.962 1.00 59.75 271 ASN A N 1
ATOM 2120 C CA . ASN A 1 271 ? -31.314 -2.800 42.321 1.00 59.75 271 ASN A CA 1
ATOM 2121 C C . ASN A 1 271 ? -32.542 -3.639 42.722 1.00 59.75 271 ASN A C 1
ATOM 2123 O O . ASN A 1 271 ? -33.633 -3.096 42.875 1.00 59.75 271 ASN A O 1
ATOM 2127 N N . SER A 1 272 ? -32.366 -4.944 42.969 1.00 54.44 272 SER A N 1
ATOM 2128 C CA . SER A 1 272 ? -33.434 -5.820 43.471 1.00 54.44 272 SER A CA 1
ATOM 2129 C C . SER A 1 272 ? -33.855 -5.526 44.915 1.00 54.44 272 SER A C 1
ATOM 2131 O O . SER A 1 272 ? -34.999 -5.793 45.274 1.00 54.44 272 SER A O 1
ATOM 2133 N N . SER A 1 273 ? -32.991 -4.924 45.740 1.00 53.56 273 SER A N 1
ATOM 2134 C CA . SER A 1 273 ? -33.337 -4.555 47.123 1.00 53.56 273 SER A CA 1
ATOM 2135 C C . SER A 1 273 ? -34.182 -3.276 47.246 1.00 53.56 273 SER A C 1
ATOM 2137 O O . SER A 1 273 ? -34.701 -2.998 48.323 1.00 53.56 273 SER A O 1
ATOM 2139 N N . ASN A 1 274 ? -34.401 -2.540 46.148 1.00 49.53 274 ASN A N 1
ATOM 2140 C CA . ASN A 1 274 ? -35.324 -1.396 46.086 1.00 49.53 274 ASN A CA 1
ATOM 2141 C C . ASN A 1 274 ? -36.724 -1.750 45.539 1.00 49.53 274 ASN A C 1
ATOM 2143 O O . ASN A 1 274 ? -37.537 -0.853 45.346 1.00 49.53 274 ASN A O 1
ATOM 2147 N N . ILE A 1 275 ? -37.025 -3.034 45.307 1.00 49.62 275 ILE A N 1
ATOM 2148 C CA . ILE A 1 275 ? -38.349 -3.506 44.840 1.00 49.62 275 ILE A CA 1
ATOM 2149 C C . ILE A 1 275 ? -39.261 -3.932 46.020 1.00 49.62 275 ILE A C 1
ATOM 2151 O O . ILE A 1 275 ? -40.424 -4.261 45.822 1.00 49.62 275 ILE A O 1
ATOM 2155 N N . MET A 1 276 ? -38.779 -3.864 47.268 1.00 43.59 276 MET A N 1
ATOM 2156 C CA . MET A 1 276 ? -39.583 -4.096 48.486 1.00 43.59 276 MET A CA 1
ATOM 2157 C C . MET A 1 276 ? -39.763 -2.831 49.348 1.00 43.59 276 MET A C 1
ATOM 2159 O O . MET A 1 276 ? -39.699 -2.893 50.577 1.00 43.59 276 MET A O 1
ATOM 2163 N N . LYS A 1 277 ? -39.992 -1.676 48.718 1.00 42.50 277 LYS A N 1
ATOM 2164 C CA . LYS A 1 277 ? -40.570 -0.498 49.382 1.00 42.50 277 LYS A CA 1
ATOM 2165 C C . LYS A 1 277 ? -41.775 0.010 48.615 1.00 42.50 277 LYS A C 1
ATOM 2167 O O . LYS A 1 277 ? -41.669 0.085 47.372 1.00 42.50 277 LYS A O 1
#

Solvent-accessible surface area (backbone atoms only — not comparable to full-atom values): 15006 Å² total; per-residue (Å²): 126,76,66,71,72,50,49,64,57,50,52,50,51,50,50,51,51,50,51,51,49,52,49,48,52,50,51,50,52,49,49,47,53,52,46,48,72,72,45,72,88,77,49,74,71,58,53,55,55,52,59,65,62,58,76,44,65,66,62,54,50,50,52,50,51,53,52,45,63,75,36,42,69,58,50,54,46,50,53,49,15,49,51,33,8,51,55,34,22,66,64,35,78,55,81,69,44,21,53,54,22,24,55,53,19,28,52,51,25,48,53,52,48,54,53,48,54,54,48,50,57,49,47,54,50,51,51,48,50,52,49,51,47,52,51,53,52,45,51,55,63,38,20,78,71,62,45,55,68,62,61,54,52,61,73,46,42,85,82,37,81,81,56,31,70,34,49,56,53,26,56,72,39,33,88,82,38,54,71,59,23,45,54,50,30,32,64,65,60,71,50,87,67,31,58,43,52,36,53,47,52,52,48,39,62,74,52,71,31,74,64,83,76,78,49,75,49,37,53,49,51,51,50,51,51,53,50,50,53,52,47,55,61,64,44,51,61,55,54,54,49,53,60,66,45,46,63,54,55,52,51,50,52,51,53,53,48,53,56,39,49,55,51,52,52,53,52,51,57,62,56,59,68,65,72,81,116

Secondary structure (DSSP, 8-state):
-THHHHHHHHHHHHHHHHHHHHHHHHHHHHHHHHHHHHHTTT-HHHHHHHHHHTT-HHHHHHHHHHHHHHTHHHHHHHHHHHHHHHHHHHHS-SHHHHHHHHHHHHHHHHHHHHHHHHHHHHHHHHHHHHHHHHHHHHHHHHHHTT--HHHHHHHHGGG-SSSHHHHHHHHHHTTT-HHHHHHHHHHHH-STTHHHHHHHHHHHHHTTT-S---SHHHHHHHHHHHHHHHHHHHHHHHHHHHHHHHHHHHHHHHHHHHHHHHHHHHHHHHHHTTS--

Sequence (277 aa):
MIYQQYLPYAIAALGFALAFAGLGVLITNGAEAIYYKLTGKINLKKLYKKKQEATDPVKTLKSWHEDFEKNKELINMSVVVLAMGFLFALIVSGKTLKIYGFVSGTGAGALLYSMFSKNKKKGVRLKKLREAMLIYDAVNVFGETGENLPNTLERILPALDVLRPAIEKFIKRYPYESKEAVLDMEKDMDFPEASLLTSVLLQVIASGGNNMITTSEGVRMETIRKTMYKTEIAVRPLYRQLVLFLPLIVGMSMVLYALGSHVLDSLSAFNSSNIMK

Radius of gyration: 28.95 Å; Cα contacts (8 Å, |Δi|>4): 161; chains: 1; bounding box: 68×58×80 Å

pLDDT: mean 77.17, std 16.53, range [42.09, 97.75]

Mean predicted aligned error: 13.93 Å

Foldseek 3Di:
DVVVVCVVVVVVVVVVVVVVVVVVVVVVVVVVVVVCVVCVPPDPPVVVVVVVVCPDVVVVVVVVVVVCVVCVLVVVLVVQLQVQLQVQLLLDDDPVVSNVSSVVSSVVSNVVSVVVVVVVVVVLQVLLLVLLLVLLVLLQVVLCVLDDSLVSLVVCLVVHDNLNVLSVQLSVCCVPCVLVSLVSSLVVSPDPLSVLSSVQSVVCVVVSSHDDSPDPSSVVSVVVVVVVVVVVVVCVVVVVVVVVCVVVVVVVVVVSVVVSVVSVVVVVVVVVVVVPD